Protein AF-A0AAD8E875-F1 (afdb_monomer_lite)

pLDDT: mean 78.79, std 12.29, range [42.59, 93.25]

Foldseek 3Di:
DDDDDAFPDKWFKFKWAEFWDFDPLPPPLVVLDDPVVVVVVVVVLVVLLVVLLVVQVVPVVPPDDDQRPDSVSSSVQLVCLLVVHDRPDDDDDPVSNVSVVVSNVVSVVVVVVSVVSSVCCVVGGDTDDGDQDLVVVVVVLAAEEDEPVVVPPPLFPCPSVPPGHYDYDPDPLVQLCCRQPVSRHMYIDIQVVSVVSCVVVVNPDCSNRTDTHPDTGDIDRHD

Secondary structure (DSSP, 8-state):
-------SEEEEEEEEEPPPPBPPTTS-GGGSS-HHHHHHHHHHHHHHHHHHHHHHHHHHTSSS--TT-SHHHHHHHHHHHHTTPPPSS---SHHHHHHHHHHHHHHHHHHHHHHHHHHHHHHSPPBPPP--SHHHHHHTTPEEEE-HHHHHS--S-TTTTTTSPEEE-SSHHHHHHIIIII-SEEEEEETHHHHHHHHHTT-S-HHHH-EEEEEEEEEEEE-

Sequence (223 aa):
MIDLSYPICLDSMKFLVPCPKPLSKTHNVLTLFSLSTWISMGIVFTIVSFLFWILSIYTSRGNYFTGFNLLAQSFSAAWAVLLGISVPQMPLSIGTRSLFIIYVWYCFAISTVFQAYFTTYLVEPGYEARLESIDDVMRAGLKFGSYELIESDGVVDLKDLRNFDRFLCNDIYECVLSVIFKRNMFSILLSYFPSYLARRAGISDLKTAVCLLEQSMVTVLIG

Organism: Diploptera punctata (NCBI:txid6984)

Radius of gyration: 30.9 Å; chains: 1; bounding box: 59×34×99 Å

Structure (mmCIF, N/CA/C/O backbone):
data_AF-A0AAD8E875-F1
#
_entry.id   AF-A0AAD8E875-F1
#
loop_
_atom_site.group_PDB
_atom_site.id
_atom_site.type_symbol
_atom_site.label_atom_id
_atom_site.label_alt_id
_atom_site.label_comp_id
_atom_site.label_asym_id
_atom_site.label_entity_id
_atom_site.label_seq_id
_atom_site.pdbx_PDB_ins_code
_atom_site.Cartn_x
_atom_site.Cartn_y
_atom_site.Cartn_z
_atom_site.occupancy
_atom_site.B_iso_or_equiv
_atom_site.auth_seq_id
_atom_site.auth_comp_id
_atom_site.auth_asym_id
_atom_site.auth_atom_id
_atom_site.pdbx_PDB_model_num
ATOM 1 N N . MET A 1 1 ? 22.014 8.233 -49.485 1.00 42.59 1 MET A N 1
ATOM 2 C CA . MET A 1 1 ? 20.712 8.760 -49.035 1.00 42.59 1 MET A CA 1
ATOM 3 C C . MET A 1 1 ? 19.856 7.531 -48.790 1.00 42.59 1 MET A C 1
ATOM 5 O O . MET A 1 1 ? 19.780 6.707 -49.690 1.00 42.59 1 MET A O 1
ATOM 9 N N . ILE A 1 2 ? 19.424 7.302 -47.551 1.00 70.31 2 ILE A N 1
ATOM 10 C CA . ILE A 1 2 ? 18.663 6.104 -47.178 1.00 70.31 2 ILE A CA 1
ATOM 11 C C . ILE A 1 2 ? 17.192 6.505 -47.287 1.00 70.31 2 ILE A C 1
ATOM 13 O O . ILE A 1 2 ? 16.751 7.346 -46.508 1.00 70.31 2 ILE A O 1
ATOM 17 N N . ASP A 1 3 ? 16.473 5.970 -48.273 1.00 65.31 3 ASP A N 1
ATOM 18 C CA . ASP A 1 3 ? 15.032 6.198 -48.400 1.00 65.31 3 ASP A CA 1
ATOM 19 C C . ASP A 1 3 ? 14.299 5.266 -47.432 1.00 65.31 3 ASP A C 1
ATOM 21 O O . ASP A 1 3 ? 14.354 4.040 -47.554 1.00 65.31 3 ASP A O 1
ATOM 25 N N . LEU A 1 4 ? 13.653 5.858 -46.428 1.00 70.25 4 LEU A N 1
ATOM 26 C CA . LEU A 1 4 ? 12.858 5.128 -45.448 1.00 70.25 4 LEU A CA 1
ATOM 27 C C . LEU A 1 4 ? 11.498 4.773 -46.068 1.00 70.25 4 LEU A C 1
ATOM 29 O O . LEU A 1 4 ? 10.820 5.632 -46.632 1.00 70.25 4 LEU A O 1
ATOM 33 N N . SER A 1 5 ? 11.100 3.505 -45.962 1.00 79.81 5 SER A N 1
ATOM 34 C CA . SER A 1 5 ? 9.767 3.051 -46.380 1.00 79.81 5 SER A CA 1
ATOM 35 C C . SER A 1 5 ? 8.677 3.566 -45.427 1.00 79.81 5 SER A C 1
ATOM 37 O O . SER A 1 5 ? 8.964 4.203 -44.412 1.00 79.81 5 SER A O 1
ATOM 39 N N . TYR A 1 6 ? 7.405 3.299 -45.745 1.00 78.69 6 TYR A N 1
ATOM 40 C CA . TYR A 1 6 ? 6.304 3.603 -44.827 1.00 78.69 6 TYR A CA 1
ATOM 41 C C . TYR A 1 6 ? 6.504 2.853 -43.494 1.00 78.69 6 TYR A C 1
ATOM 43 O O . TYR A 1 6 ? 6.889 1.683 -43.511 1.00 78.69 6 TYR A O 1
ATOM 51 N N . PRO A 1 7 ? 6.257 3.500 -42.342 1.00 76.12 7 PRO A N 1
ATOM 52 C CA . PRO A 1 7 ? 6.457 2.873 -41.042 1.00 76.12 7 PRO A CA 1
ATOM 53 C C . PRO A 1 7 ? 5.499 1.695 -40.873 1.00 76.12 7 PRO A C 1
ATOM 55 O O . PRO A 1 7 ? 4.286 1.844 -41.034 1.00 76.12 7 PRO A O 1
ATOM 58 N N . ILE A 1 8 ? 6.044 0.530 -40.531 1.00 76.69 8 ILE A N 1
ATOM 59 C CA . ILE A 1 8 ? 5.259 -0.691 -40.311 1.00 76.69 8 ILE A CA 1
ATOM 60 C C . ILE A 1 8 ? 4.686 -0.686 -38.890 1.00 76.69 8 ILE A C 1
ATOM 62 O O . ILE A 1 8 ? 3.545 -1.096 -38.676 1.00 76.69 8 ILE A O 1
ATOM 66 N N . CYS A 1 9 ? 5.457 -0.172 -37.927 1.00 77.62 9 CYS A N 1
ATOM 67 C CA . CYS A 1 9 ? 5.063 -0.084 -36.526 1.00 77.62 9 CYS A CA 1
ATOM 68 C C . CYS A 1 9 ? 5.380 1.302 -35.954 1.00 77.62 9 CYS A C 1
ATOM 70 O O . CYS A 1 9 ? 6.490 1.819 -36.092 1.00 77.62 9 CYS A O 1
ATOM 72 N N . LEU A 1 10 ? 4.398 1.877 -35.262 1.00 80.44 10 LEU A N 1
ATOM 73 C CA . LEU A 1 10 ? 4.558 3.067 -34.432 1.00 80.44 10 LEU A CA 1
ATOM 74 C C . LEU A 1 10 ? 4.735 2.613 -32.986 1.00 80.44 10 LEU A C 1
ATOM 76 O O . LEU A 1 10 ? 3.841 1.968 -32.436 1.00 80.44 10 LEU A O 1
ATOM 80 N N . ASP A 1 11 ? 5.861 2.955 -32.369 1.00 82.69 11 ASP A N 1
ATOM 81 C CA . ASP A 1 11 ? 6.058 2.742 -30.938 1.00 82.69 11 ASP A CA 1
ATOM 82 C C . ASP A 1 11 ? 6.653 3.989 -30.279 1.00 82.69 11 ASP A C 1
ATOM 84 O O . ASP A 1 11 ? 7.095 4.927 -30.935 1.00 82.69 11 ASP A O 1
ATOM 88 N N . SER A 1 12 ? 6.630 4.031 -28.956 1.00 83.00 12 SER A N 1
ATOM 89 C CA . SER A 1 12 ? 7.171 5.119 -28.155 1.00 83.00 12 SER A CA 1
ATOM 90 C C . SER A 1 12 ? 8.164 4.585 -27.135 1.00 83.00 12 SER A C 1
ATOM 92 O O . SER A 1 12 ? 7.990 3.498 -26.578 1.00 83.00 12 SER A O 1
ATOM 94 N N . MET A 1 13 ? 9.206 5.369 -26.876 1.00 83.19 13 MET A N 1
ATOM 95 C CA . MET A 1 13 ? 10.093 5.131 -25.748 1.00 83.19 13 MET A CA 1
ATOM 96 C C . MET A 1 13 ? 9.408 5.590 -24.464 1.00 83.19 13 MET A C 1
ATOM 98 O O . MET A 1 13 ? 9.010 6.754 -24.332 1.00 83.19 13 MET A O 1
ATOM 102 N N . LYS A 1 14 ? 9.285 4.664 -23.516 1.00 88.00 14 LYS A N 1
ATOM 103 C CA . LYS A 1 14 ? 8.690 4.890 -22.200 1.00 88.00 14 LYS A CA 1
ATOM 104 C C . LYS A 1 14 ? 9.643 4.430 -21.108 1.00 88.00 14 LYS A C 1
ATOM 106 O O . LYS A 1 14 ? 10.476 3.546 -21.313 1.00 88.00 14 LYS A O 1
ATOM 111 N N . PHE A 1 15 ? 9.497 5.021 -19.931 1.00 88.31 15 PHE A N 1
ATOM 112 C CA . PHE A 1 15 ? 10.206 4.560 -18.747 1.00 88.31 15 PHE A CA 1
ATOM 113 C C . PHE A 1 15 ? 9.554 3.290 -18.216 1.00 88.31 15 PHE A C 1
ATOM 115 O O . PHE A 1 15 ? 8.384 3.294 -17.836 1.00 88.31 15 PHE A O 1
ATOM 122 N N . LEU A 1 16 ? 10.328 2.213 -18.179 1.00 91.19 16 LEU A N 1
ATOM 123 C CA . LEU A 1 16 ? 10.000 0.984 -17.482 1.00 91.19 16 LEU A CA 1
ATOM 124 C C . LEU A 1 16 ? 10.402 1.129 -16.017 1.00 91.19 16 LEU A C 1
ATOM 126 O O . LEU A 1 16 ? 11.583 1.293 -15.701 1.00 91.19 16 LEU A O 1
ATOM 130 N N . VAL A 1 17 ? 9.414 1.024 -15.135 1.00 92.81 17 VAL A N 1
ATOM 131 C CA . VAL A 1 17 ? 9.586 1.091 -13.684 1.00 92.81 17 VAL A CA 1
ATOM 132 C C . VAL A 1 17 ? 9.131 -0.216 -13.031 1.00 92.81 17 VAL A C 1
ATOM 134 O O . VAL A 1 17 ? 8.294 -0.936 -13.587 1.00 92.81 17 VAL A O 1
ATOM 137 N N . PRO A 1 18 ? 9.650 -0.549 -11.839 1.00 91.62 18 PRO A N 1
ATOM 138 C CA . PRO A 1 18 ? 9.153 -1.685 -11.076 1.00 91.62 18 PRO A CA 1
ATOM 139 C C . PRO A 1 18 ? 7.656 -1.541 -10.771 1.00 91.62 18 PRO A C 1
ATOM 141 O O . PRO A 1 18 ? 7.217 -0.508 -10.266 1.00 91.62 18 PRO A O 1
ATOM 144 N N . CYS A 1 19 ? 6.867 -2.589 -11.021 1.00 89.88 19 CYS A N 1
ATOM 145 C CA . CYS A 1 19 ? 5.452 -2.587 -10.645 1.00 89.88 19 CYS A CA 1
ATOM 146 C C . CYS A 1 19 ? 5.265 -2.567 -9.118 1.00 89.88 19 CYS A C 1
ATOM 148 O O . CYS A 1 19 ? 6.078 -3.176 -8.408 1.00 89.88 19 CYS A O 1
ATOM 150 N N . PRO A 1 20 ? 4.210 -1.909 -8.598 1.00 85.56 20 PRO A N 1
ATOM 151 C CA . PRO A 1 20 ? 3.929 -1.863 -7.165 1.00 85.56 20 PRO A CA 1
ATOM 152 C C . PRO A 1 20 ? 3.639 -3.270 -6.637 1.00 85.56 20 PRO A C 1
ATOM 154 O O . PRO A 1 20 ? 2.872 -4.024 -7.239 1.00 85.56 20 PRO A O 1
ATOM 157 N N . LYS A 1 21 ? 4.263 -3.645 -5.515 1.00 81.62 21 LYS A N 1
ATOM 158 C CA . LYS A 1 21 ? 3.974 -4.929 -4.865 1.00 81.62 21 LYS A CA 1
ATOM 159 C C . LYS A 1 21 ? 2.772 -4.796 -3.934 1.00 81.62 21 LYS A C 1
ATOM 161 O O . LYS A 1 21 ? 2.543 -3.713 -3.394 1.00 81.62 21 LYS A O 1
ATOM 166 N N . PRO A 1 22 ? 2.027 -5.890 -3.705 1.00 72.75 22 PRO A N 1
ATOM 167 C CA . PRO A 1 22 ? 1.103 -5.929 -2.586 1.00 72.75 22 PRO A CA 1
ATOM 168 C C . PRO A 1 22 ? 1.908 -5.726 -1.299 1.00 72.75 22 PRO A C 1
ATOM 170 O O . PRO A 1 22 ? 2.941 -6.378 -1.100 1.00 72.75 22 PRO A O 1
ATOM 173 N N . LEU A 1 23 ? 1.450 -4.820 -0.437 1.00 72.12 23 LEU A N 1
ATOM 174 C CA . LEU A 1 23 ? 2.021 -4.642 0.893 1.00 72.12 23 LEU A CA 1
ATOM 175 C C . LEU A 1 23 ? 1.986 -5.993 1.612 1.00 72.12 23 LEU A C 1
ATOM 177 O O . LEU A 1 23 ? 1.036 -6.771 1.463 1.00 72.12 23 LEU A O 1
ATOM 181 N N . SER A 1 24 ? 3.050 -6.309 2.354 1.00 64.25 24 SER A N 1
ATOM 182 C CA . SER A 1 24 ? 3.142 -7.597 3.037 1.00 64.25 24 SER A CA 1
ATOM 183 C C . SER A 1 24 ? 1.911 -7.796 3.926 1.00 64.25 24 SER A C 1
ATOM 185 O O . SER A 1 24 ? 1.539 -6.919 4.703 1.00 64.25 24 SER A O 1
ATOM 187 N N . LYS A 1 25 ? 1.277 -8.972 3.814 1.00 61.38 25 LYS A N 1
ATOM 188 C CA . LYS A 1 25 ? 0.021 -9.341 4.503 1.00 61.38 25 LYS A CA 1
ATOM 189 C C . LYS A 1 25 ? 0.111 -9.309 6.040 1.00 61.38 25 LYS A C 1
ATOM 191 O O . LYS A 1 25 ? -0.870 -9.572 6.725 1.00 61.38 25 LYS A O 1
ATOM 196 N N . THR A 1 26 ? 1.299 -9.036 6.573 1.00 57.31 26 THR A N 1
ATOM 197 C CA . THR A 1 26 ? 1.652 -8.987 7.992 1.00 57.31 26 THR A CA 1
ATOM 198 C C . THR A 1 26 ? 2.033 -7.580 8.448 1.00 57.31 26 THR A C 1
ATOM 200 O O . THR A 1 26 ? 2.690 -7.437 9.479 1.00 57.31 26 THR A O 1
ATOM 203 N N . HIS A 1 27 ? 1.666 -6.525 7.713 1.00 57.03 27 HIS A N 1
ATOM 204 C CA . HIS A 1 27 ? 1.641 -5.201 8.327 1.00 57.03 27 HIS A CA 1
ATOM 205 C C . HIS A 1 27 ? 0.644 -5.251 9.491 1.00 57.03 27 HIS A C 1
ATOM 207 O O . HIS A 1 27 ? -0.498 -5.671 9.321 1.00 57.03 27 HIS A O 1
ATOM 213 N N . ASN A 1 28 ? 1.142 -4.942 10.693 1.00 64.31 28 ASN A N 1
ATOM 214 C CA . ASN A 1 28 ? 0.453 -5.085 11.974 1.00 64.31 28 ASN A CA 1
ATOM 215 C C . ASN A 1 28 ? -1.049 -4.791 11.870 1.00 64.31 28 ASN A C 1
ATOM 217 O O . ASN A 1 28 ? -1.436 -3.741 11.383 1.00 64.31 28 ASN A O 1
ATOM 221 N N . VAL A 1 29 ? -1.902 -5.645 12.436 1.00 68.25 29 VAL A N 1
ATOM 222 C CA . VAL A 1 29 ? -3.362 -5.413 12.540 1.00 68.25 29 VAL A CA 1
ATOM 223 C C . VAL A 1 29 ? -3.687 -4.018 13.113 1.00 68.25 29 VAL A C 1
ATOM 225 O O . VAL A 1 29 ? -4.703 -3.412 12.784 1.00 68.25 29 VAL A O 1
ATOM 228 N N . LEU A 1 30 ? -2.773 -3.462 13.913 1.00 66.75 30 LEU A N 1
ATOM 229 C CA . LEU A 1 30 ? -2.831 -2.108 14.463 1.00 66.75 30 LEU A CA 1
ATOM 230 C C . LEU A 1 30 ? -2.744 -0.980 13.416 1.00 66.75 30 LEU A C 1
ATOM 232 O O . LEU A 1 30 ? -3.202 0.119 13.705 1.00 66.75 30 LEU A O 1
ATOM 236 N N . THR A 1 31 ? -2.205 -1.224 12.217 1.00 70.50 31 THR A N 1
ATOM 237 C CA . THR A 1 31 ? -2.146 -0.241 11.119 1.00 70.50 31 THR A CA 1
ATOM 238 C C . THR A 1 31 ? -3.407 -0.212 10.262 1.00 70.50 31 THR A C 1
ATOM 240 O O . THR A 1 31 ? -3.528 0.665 9.413 1.00 70.50 31 THR A O 1
ATOM 243 N N . LEU A 1 32 ? -4.353 -1.139 10.469 1.00 74.50 32 LEU A N 1
ATOM 244 C CA . LEU A 1 32 ? -5.649 -1.116 9.772 1.00 74.50 32 LEU A CA 1
ATOM 245 C C . LEU A 1 32 ? -6.479 0.109 10.157 1.00 74.50 32 LEU A C 1
ATOM 247 O O . LEU A 1 32 ? -7.262 0.617 9.359 1.00 74.50 32 LEU A O 1
ATOM 251 N N . PHE A 1 33 ? -6.291 0.586 11.383 1.00 78.06 33 PHE A N 1
ATOM 252 C CA . PHE A 1 33 ? -6.951 1.766 11.903 1.00 78.06 33 PHE A CA 1
ATOM 253 C C . PHE A 1 33 ? -5.943 2.883 12.141 1.00 78.06 33 PHE A C 1
ATOM 255 O O . PHE A 1 33 ? -4.825 2.659 12.606 1.00 78.06 33 PHE A O 1
ATOM 262 N N . SER A 1 34 ? -6.364 4.112 11.848 1.00 82.12 34 SER A N 1
ATOM 263 C CA . SER A 1 34 ? -5.580 5.304 12.155 1.00 82.12 34 SER A CA 1
ATOM 264 C C . SER A 1 34 ? -5.362 5.423 13.667 1.00 82.12 34 SER A C 1
ATOM 266 O O . SER A 1 34 ? -6.204 5.022 14.479 1.00 82.12 34 SER A O 1
ATOM 268 N N . LEU A 1 35 ? -4.251 6.036 14.072 1.00 85.56 35 LEU A N 1
ATOM 269 C CA . LEU A 1 35 ? -3.968 6.313 15.482 1.00 85.56 35 LEU A CA 1
ATOM 270 C C . LEU A 1 35 ? -5.119 7.091 16.149 1.00 85.56 35 LEU A C 1
ATOM 272 O O . LEU A 1 35 ? -5.473 6.824 17.295 1.00 85.56 35 LEU A O 1
ATOM 276 N N . SER A 1 36 ? -5.760 7.995 15.402 1.00 86.06 36 SER A N 1
ATOM 277 C CA . SER A 1 36 ? -6.924 8.756 15.872 1.00 86.06 36 SER A CA 1
ATOM 278 C C . SER A 1 36 ? -8.102 7.848 16.257 1.00 86.06 36 SER A C 1
ATOM 280 O O . SER A 1 36 ? -8.694 8.022 17.323 1.00 86.06 36 SER A O 1
ATOM 282 N N . THR A 1 37 ? -8.403 6.827 15.447 1.00 88.06 37 THR A N 1
ATOM 283 C CA . THR A 1 37 ? -9.492 5.881 15.732 1.00 88.06 37 THR A CA 1
ATOM 284 C C . THR A 1 37 ? -9.199 5.019 16.959 1.00 88.06 37 THR A C 1
ATOM 286 O O . THR A 1 37 ? -10.084 4.858 17.799 1.00 88.06 37 THR A O 1
ATOM 289 N N . TRP A 1 38 ? -7.956 4.563 17.143 1.00 89.06 38 TRP A N 1
ATOM 290 C CA . TRP A 1 38 ? -7.550 3.836 18.352 1.00 89.06 38 TRP A CA 1
ATOM 291 C C . TRP A 1 38 ? -7.730 4.668 19.622 1.00 89.06 38 TRP A C 1
ATOM 293 O O . TRP A 1 38 ? -8.308 4.193 20.600 1.00 89.06 38 TRP A O 1
ATOM 303 N N . ILE A 1 39 ? -7.294 5.931 19.587 1.00 91.00 39 ILE A N 1
ATOM 304 C CA . ILE A 1 39 ? -7.465 6.860 20.708 1.00 91.00 39 ILE A CA 1
ATOM 305 C C . ILE A 1 39 ? -8.955 7.066 20.998 1.00 91.00 39 ILE A C 1
ATOM 307 O O . ILE A 1 39 ? -9.366 6.994 22.154 1.00 91.00 39 ILE A O 1
ATOM 311 N N . SER A 1 40 ? -9.782 7.254 19.964 1.00 91.06 40 SER A N 1
ATOM 312 C CA . SER A 1 40 ? -11.227 7.436 20.139 1.00 91.06 40 SER A CA 1
ATOM 313 C C . SER A 1 40 ? -11.900 6.225 20.800 1.00 91.06 40 SER A C 1
ATOM 315 O O . SER A 1 40 ? -12.680 6.401 21.735 1.00 91.06 40 SER A O 1
ATOM 317 N N . MET A 1 41 ? -11.543 4.997 20.400 1.00 89.94 41 MET A N 1
ATOM 318 C CA . MET A 1 41 ? -12.054 3.772 21.028 1.00 89.94 41 MET A CA 1
ATOM 319 C C . MET A 1 41 ? -11.615 3.673 22.494 1.00 89.94 41 MET A C 1
ATOM 321 O O . MET A 1 41 ? -12.429 3.346 23.357 1.00 89.94 41 MET A O 1
ATOM 325 N N . GLY A 1 42 ? -10.358 4.016 22.797 1.00 91.12 42 GLY A N 1
ATOM 326 C CA . GLY A 1 42 ? -9.847 4.063 24.170 1.00 91.12 42 GLY A CA 1
ATOM 327 C C . GLY A 1 42 ? -10.580 5.084 25.049 1.00 91.12 42 GLY A C 1
ATOM 328 O O . GLY A 1 42 ? -10.908 4.800 26.204 1.00 91.12 42 GLY A O 1
ATOM 329 N N . ILE A 1 43 ? -10.915 6.254 24.499 1.00 92.31 43 ILE A N 1
ATOM 330 C CA . ILE A 1 43 ? -11.695 7.279 25.204 1.00 92.31 43 ILE A CA 1
ATOM 331 C C . ILE A 1 43 ? -13.111 6.769 25.498 1.00 92.31 43 ILE A C 1
ATOM 333 O O . ILE A 1 43 ? -13.562 6.842 26.638 1.00 92.31 43 ILE A O 1
ATOM 337 N N . VAL A 1 44 ? -13.805 6.188 24.514 1.00 92.12 44 VAL A N 1
ATOM 338 C CA . VAL A 1 44 ? -15.154 5.634 24.733 1.00 92.12 44 VAL A CA 1
ATOM 339 C C . VAL A 1 44 ? -15.123 4.522 25.785 1.00 92.12 44 VAL A C 1
ATOM 341 O O . VAL A 1 44 ? -15.956 4.504 26.690 1.00 92.12 44 VAL A O 1
ATOM 344 N N . PHE A 1 45 ? -14.127 3.635 25.724 1.00 90.44 45 PHE A N 1
ATOM 345 C CA . PHE A 1 45 ? -13.941 2.559 26.696 1.00 90.44 45 PHE A CA 1
ATOM 346 C C . PHE A 1 45 ? -13.758 3.075 28.133 1.00 90.44 45 PHE A C 1
ATOM 348 O O . PHE A 1 45 ? -14.387 2.563 29.065 1.00 90.44 45 PHE A O 1
ATOM 355 N N . THR A 1 46 ? -12.933 4.107 28.326 1.00 89.62 46 THR A N 1
ATOM 356 C CA . THR A 1 46 ? -12.699 4.695 29.656 1.00 89.62 46 THR A CA 1
ATOM 357 C C . THR A 1 46 ? -13.935 5.423 30.184 1.00 89.62 46 THR A C 1
ATOM 359 O O . THR A 1 46 ? -14.295 5.223 31.345 1.00 89.62 46 THR A O 1
ATOM 362 N N . ILE 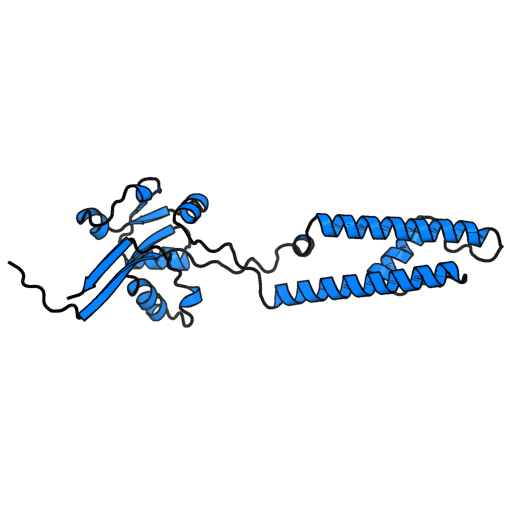A 1 47 ? -14.639 6.185 29.337 1.00 90.62 47 ILE A N 1
ATOM 363 C CA . ILE A 1 47 ? -15.895 6.861 29.701 1.00 90.62 47 ILE A CA 1
ATOM 364 C C . ILE A 1 47 ? -16.943 5.841 30.154 1.00 90.62 47 ILE A C 1
ATOM 366 O O . ILE A 1 47 ? -17.526 5.995 31.225 1.00 90.62 47 ILE A O 1
ATOM 370 N N . VAL A 1 48 ? -17.165 4.774 29.384 1.00 87.69 48 VAL A N 1
ATOM 371 C CA . VAL A 1 48 ? -18.170 3.753 29.716 1.00 87.69 48 VAL A CA 1
ATOM 372 C C . VAL A 1 48 ? -17.807 3.000 30.997 1.00 87.69 48 VAL A C 1
ATOM 374 O O . VAL A 1 48 ? -18.668 2.802 31.855 1.00 87.69 48 VAL A O 1
ATOM 377 N N . SER A 1 49 ? -16.535 2.638 31.176 1.00 86.69 49 SER A N 1
ATOM 378 C CA . SER A 1 49 ? -16.062 1.978 32.402 1.00 86.69 49 SER A CA 1
ATOM 379 C C . SER A 1 49 ? -16.281 2.855 33.640 1.00 86.69 49 SER A C 1
ATOM 381 O O . SER A 1 49 ? -16.703 2.365 34.690 1.00 86.69 49 SER A O 1
ATOM 383 N N . PHE A 1 50 ? -16.054 4.166 33.507 1.00 86.81 50 PHE A N 1
ATOM 384 C CA . PHE A 1 50 ? -16.287 5.136 34.574 1.00 86.81 50 PHE A CA 1
ATOM 385 C C . PHE A 1 50 ? -17.780 5.330 34.869 1.00 86.81 50 PHE A C 1
ATOM 387 O O . PHE A 1 50 ? -18.175 5.357 36.033 1.00 86.81 50 PHE A O 1
ATOM 394 N N . LEU A 1 51 ? -18.629 5.387 33.836 1.00 86.44 51 LEU A N 1
ATOM 395 C CA . LEU A 1 51 ? -20.085 5.444 33.995 1.00 86.44 51 LEU A CA 1
ATOM 396 C C . LEU A 1 51 ? -20.619 4.204 34.721 1.00 86.44 51 LEU A C 1
ATOM 398 O O . LEU A 1 51 ? -21.408 4.344 35.656 1.00 86.44 51 LEU A O 1
ATOM 402 N N . PHE A 1 52 ? -20.157 3.003 34.358 1.00 82.50 52 PHE A N 1
ATOM 403 C CA . PHE A 1 52 ? -20.534 1.778 35.067 1.00 82.50 52 PHE A CA 1
ATOM 404 C C . PHE A 1 52 ? -20.089 1.786 36.529 1.00 82.50 52 PHE A C 1
ATOM 406 O O . PHE A 1 52 ? -20.851 1.356 37.392 1.00 82.50 52 PHE A O 1
ATOM 413 N N . TRP A 1 53 ? -18.901 2.315 36.825 1.00 82.00 53 TRP A N 1
ATOM 414 C CA . TRP A 1 53 ? -18.419 2.457 38.198 1.00 82.00 53 TRP A CA 1
ATOM 415 C C . TRP A 1 53 ? -19.222 3.479 39.021 1.00 82.00 53 TRP A C 1
ATOM 417 O O . TRP A 1 53 ? -19.603 3.195 40.154 1.00 82.00 53 TRP A O 1
ATOM 427 N N . ILE A 1 54 ? -19.566 4.644 38.463 1.00 80.69 54 ILE A N 1
ATOM 428 C CA . ILE A 1 54 ? -20.431 5.615 39.160 1.00 80.69 54 ILE A CA 1
ATOM 429 C C . ILE A 1 54 ? -21.800 4.996 39.461 1.00 80.69 54 ILE A C 1
ATOM 431 O O . ILE A 1 54 ? -22.329 5.128 40.568 1.00 80.69 54 ILE A O 1
ATOM 435 N N . LEU A 1 55 ? -22.381 4.309 38.478 1.00 77.56 55 LEU A N 1
ATOM 436 C CA . LEU A 1 55 ? -23.692 3.685 38.623 1.00 77.56 55 LEU A CA 1
ATOM 437 C C . LEU A 1 55 ? -23.678 2.524 39.617 1.00 77.56 55 LEU A C 1
ATOM 439 O O . LEU A 1 55 ? -24.680 2.319 40.309 1.00 77.56 55 LEU A O 1
ATOM 443 N N . SER A 1 56 ? -22.567 1.787 39.722 1.00 72.25 56 SER A N 1
ATOM 444 C CA . SER A 1 56 ? -22.420 0.736 40.728 1.00 72.25 56 SER A CA 1
ATOM 445 C C . SER A 1 56 ? -22.355 1.315 42.138 1.00 72.25 56 SER A C 1
ATOM 447 O O . SER A 1 56 ? -23.069 0.826 43.010 1.00 72.25 56 SER A O 1
ATOM 449 N N . ILE A 1 57 ? -21.616 2.411 42.348 1.00 73.50 57 ILE A N 1
ATOM 450 C CA . ILE A 1 57 ? -21.570 3.125 43.635 1.00 73.50 57 ILE A CA 1
ATOM 451 C C . ILE A 1 57 ? -22.959 3.638 44.023 1.00 73.50 57 ILE A C 1
ATOM 453 O O . ILE A 1 57 ? -23.403 3.447 45.157 1.00 73.50 57 ILE A O 1
ATOM 457 N N . TYR A 1 58 ? -23.669 4.269 43.084 1.00 70.31 58 TYR A N 1
ATOM 458 C CA . TYR A 1 58 ? -24.998 4.819 43.351 1.00 70.31 58 TYR A CA 1
ATOM 459 C C . TYR A 1 58 ? -26.016 3.718 43.685 1.00 70.31 58 TYR A C 1
ATOM 461 O O . TYR A 1 58 ? -26.826 3.872 44.598 1.00 70.31 58 TYR A O 1
ATOM 469 N N . THR A 1 59 ? -25.934 2.577 42.994 1.00 65.12 59 THR A N 1
ATOM 470 C CA . THR A 1 59 ? -26.810 1.416 43.222 1.00 65.12 59 THR A CA 1
ATOM 471 C C . THR A 1 59 ? -26.452 0.671 44.517 1.00 65.12 59 THR A C 1
ATOM 473 O O . THR A 1 59 ? -27.348 0.223 45.230 1.00 65.12 59 THR A O 1
ATOM 476 N N . SER A 1 60 ? -25.167 0.592 44.889 1.00 58.97 60 SER A N 1
ATOM 477 C CA . SER A 1 60 ? -24.701 -0.074 46.118 1.00 58.97 60 SER A CA 1
ATOM 478 C C . SER A 1 60 ? -25.168 0.618 47.404 1.00 58.97 60 SER A C 1
ATOM 480 O O . SER A 1 60 ? -25.155 -0.008 48.463 1.00 58.97 60 SER A O 1
ATOM 482 N N . ARG A 1 61 ? -25.619 1.880 47.343 1.00 54.88 61 ARG A N 1
ATOM 483 C CA . ARG A 1 61 ? -26.216 2.583 48.493 1.00 54.88 61 ARG A CA 1
ATOM 484 C C . ARG A 1 61 ? -27.537 1.953 48.963 1.00 54.88 61 ARG A C 1
ATOM 486 O O . ARG A 1 61 ? -27.947 2.190 50.093 1.00 54.88 61 ARG A O 1
ATOM 493 N N . GLY A 1 62 ? -28.172 1.128 48.125 1.00 51.28 62 GLY A N 1
ATOM 494 C CA . GLY A 1 62 ? -29.293 0.264 48.485 1.00 51.28 62 GLY A CA 1
ATOM 495 C C . GLY A 1 62 ? -28.901 -1.211 48.394 1.00 51.28 62 GLY A C 1
ATOM 496 O O . GLY A 1 62 ? -29.234 -1.846 47.408 1.00 51.28 62 GLY A O 1
ATOM 497 N N . ASN A 1 63 ? -28.164 -1.726 49.385 1.00 45.78 63 ASN A N 1
ATOM 498 C CA . ASN A 1 63 ? -27.993 -3.129 49.831 1.00 45.78 63 ASN A CA 1
ATOM 499 C C . ASN A 1 63 ? -27.983 -4.340 48.855 1.00 45.78 63 ASN A C 1
ATOM 501 O O . ASN A 1 63 ? -27.972 -5.469 49.337 1.00 45.78 63 ASN A O 1
ATOM 505 N N . TYR A 1 64 ? -27.931 -4.185 47.530 1.00 51.28 64 TYR A N 1
ATOM 506 C CA . TYR A 1 64 ? -28.154 -5.307 46.601 1.00 51.28 64 TYR A CA 1
ATOM 507 C C . TYR A 1 64 ? -27.009 -5.609 45.624 1.00 51.28 64 TYR A C 1
ATOM 509 O O . TYR A 1 64 ? -27.160 -6.517 44.812 1.00 51.28 64 TYR A O 1
ATOM 517 N N . PHE A 1 65 ? -25.863 -4.913 45.663 1.00 49.47 65 PHE A N 1
ATOM 518 C CA . PHE A 1 65 ? -24.830 -5.120 44.635 1.00 49.47 65 PHE A CA 1
ATOM 519 C C . PHE A 1 65 ? -23.395 -4.908 45.140 1.00 49.47 65 PHE A C 1
ATOM 521 O O . PHE A 1 65 ? -22.945 -3.780 45.302 1.00 49.47 65 PHE A O 1
ATOM 528 N N . THR A 1 66 ? -22.657 -5.999 45.362 1.00 51.22 66 THR A N 1
ATOM 529 C CA . THR A 1 66 ? -21.249 -5.988 45.817 1.00 51.22 66 THR A CA 1
ATOM 530 C C . THR A 1 66 ? -20.241 -6.393 44.732 1.00 51.22 66 THR A C 1
ATOM 532 O O . THR A 1 66 ? -19.037 -6.291 44.954 1.00 51.22 66 THR A O 1
ATOM 535 N N . GLY A 1 67 ? -20.701 -6.806 43.542 1.00 49.53 67 GLY A N 1
ATOM 536 C CA . GLY A 1 67 ? -19.849 -7.312 42.450 1.00 49.53 67 GLY A CA 1
ATOM 537 C C . GLY A 1 67 ? -19.119 -6.255 41.607 1.00 49.53 67 GLY A C 1
ATOM 538 O O . GLY A 1 67 ? -18.334 -6.623 40.742 1.00 49.53 67 GLY A O 1
ATOM 539 N N . PHE A 1 68 ? -19.377 -4.962 41.841 1.00 52.41 68 PHE A N 1
ATOM 540 C CA . PHE A 1 68 ? -18.812 -3.824 41.090 1.00 52.41 68 PHE A CA 1
ATOM 541 C C . PHE A 1 68 ? -18.224 -2.734 42.012 1.00 52.41 68 PHE A C 1
ATOM 543 O O . PHE A 1 68 ? -18.173 -1.556 41.650 1.00 52.41 68 PHE A O 1
ATOM 550 N N . ASN A 1 69 ? -17.809 -3.095 43.229 1.00 54.22 69 ASN A N 1
ATOM 551 C CA . ASN A 1 69 ? -17.210 -2.129 44.160 1.00 54.22 69 ASN A CA 1
ATOM 552 C C . ASN A 1 69 ? -15.761 -1.779 43.793 1.00 54.22 69 ASN A C 1
ATOM 554 O O . ASN A 1 69 ? -15.282 -0.698 44.137 1.00 54.22 69 ASN A O 1
ATOM 558 N N . LEU A 1 70 ? -15.068 -2.654 43.056 1.00 62.41 70 LEU A N 1
ATOM 559 C CA . LEU A 1 70 ? -13.733 -2.377 42.539 1.00 62.41 70 LEU A CA 1
ATOM 560 C C . LEU A 1 70 ? -13.809 -1.818 41.117 1.00 62.41 70 LEU A C 1
ATOM 562 O O . LEU A 1 70 ? -14.344 -2.464 40.219 1.00 62.41 70 LEU A O 1
ATOM 566 N N . LEU A 1 71 ? -13.164 -0.671 40.892 1.00 68.75 71 LEU A N 1
ATOM 567 C CA . LEU A 1 71 ? -12.935 -0.071 39.569 1.00 68.75 71 LEU A CA 1
ATOM 568 C C . LEU A 1 71 ? -12.455 -1.115 38.541 1.00 68.75 71 LEU A C 1
ATOM 570 O O . LEU A 1 71 ? -12.951 -1.167 37.420 1.00 68.75 71 LEU A O 1
ATOM 574 N N . ALA A 1 72 ? -11.563 -2.017 38.957 1.00 73.44 72 ALA A N 1
ATOM 575 C CA . ALA A 1 72 ? -11.039 -3.096 38.121 1.00 73.44 72 ALA A CA 1
ATOM 57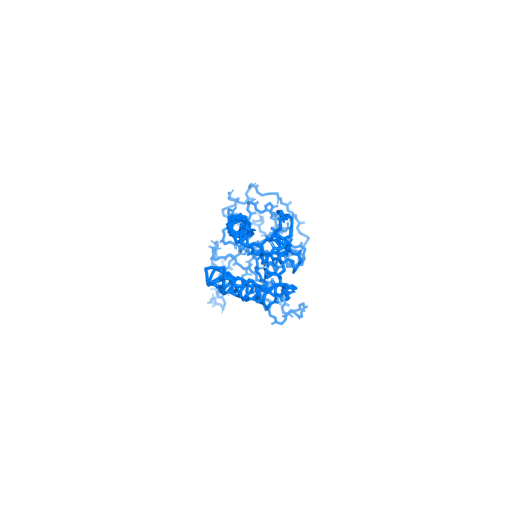6 C C . ALA A 1 72 ? -12.116 -4.066 37.590 1.00 73.44 72 ALA A C 1
ATOM 578 O O . ALA A 1 72 ? -11.978 -4.572 36.479 1.00 73.44 72 ALA A O 1
ATOM 579 N N . GLN A 1 73 ? -13.193 -4.309 38.346 1.00 74.62 73 GLN A N 1
ATOM 580 C CA . GLN A 1 73 ? -14.296 -5.186 37.930 1.00 74.62 73 GLN A CA 1
ATOM 581 C C . GLN A 1 73 ? -15.185 -4.511 36.878 1.00 74.62 73 GLN A C 1
ATOM 583 O O . GLN A 1 73 ? -15.618 -5.159 35.928 1.00 74.62 73 GLN A O 1
ATOM 588 N N . SER A 1 74 ? -15.399 -3.196 36.988 1.00 77.19 74 SER A N 1
ATOM 589 C CA . SER A 1 74 ? -16.108 -2.419 35.961 1.00 77.19 74 SER A CA 1
ATOM 590 C C . SER A 1 74 ? -15.338 -2.398 34.641 1.00 77.19 74 SER A C 1
ATOM 592 O O . SER A 1 74 ? -15.923 -2.589 33.575 1.00 77.19 74 SER A O 1
ATOM 594 N N . PHE A 1 75 ? -14.017 -2.216 34.718 1.00 82.75 75 PHE A N 1
ATOM 595 C CA . PHE A 1 75 ? -13.128 -2.244 33.557 1.00 82.75 75 PHE A CA 1
ATOM 596 C C . PHE A 1 75 ? -13.073 -3.629 32.902 1.00 82.75 75 PHE A C 1
ATOM 598 O O . PHE A 1 75 ? -13.142 -3.722 31.678 1.00 82.75 75 PHE A O 1
ATOM 605 N N . SER A 1 76 ? -12.990 -4.711 33.684 1.00 81.69 76 SER A N 1
ATOM 606 C CA . SER A 1 76 ? -12.979 -6.069 33.130 1.00 81.69 76 SER A CA 1
ATOM 607 C C . SER A 1 76 ? -14.320 -6.455 32.502 1.00 81.69 76 SER A C 1
ATOM 609 O O . SER A 1 76 ? -14.332 -7.102 31.456 1.00 81.69 76 SER A O 1
ATOM 611 N N . ALA A 1 77 ? -15.443 -6.011 33.074 1.00 79.88 77 ALA A N 1
ATOM 612 C CA . ALA A 1 77 ? -16.767 -6.203 32.489 1.00 79.88 77 ALA A CA 1
ATOM 613 C C . ALA A 1 77 ? -16.918 -5.452 31.156 1.00 79.88 77 ALA A C 1
ATOM 615 O O . ALA A 1 77 ? -17.366 -6.041 30.174 1.00 79.88 77 ALA A O 1
ATOM 616 N N . ALA A 1 78 ? -16.499 -4.182 31.089 1.00 84.06 78 ALA A N 1
ATOM 617 C CA . ALA A 1 78 ? -16.505 -3.420 29.840 1.00 84.06 78 ALA A CA 1
ATOM 618 C C . ALA A 1 78 ? -15.586 -4.061 28.784 1.00 84.06 78 ALA A C 1
ATOM 620 O O . ALA A 1 78 ? -15.957 -4.178 27.617 1.00 84.06 78 ALA A O 1
ATOM 621 N N . TRP A 1 79 ? -14.415 -4.546 29.206 1.00 87.50 79 TRP A N 1
ATOM 622 C CA . TRP A 1 79 ? -13.463 -5.224 28.328 1.00 87.50 79 TRP A CA 1
ATOM 623 C C . TRP A 1 79 ? -14.021 -6.537 27.774 1.00 87.50 79 TRP A C 1
ATOM 625 O O . TRP A 1 79 ? -13.869 -6.820 26.588 1.00 87.50 79 TRP A O 1
ATOM 635 N N . ALA A 1 80 ? -14.727 -7.312 28.601 1.00 86.75 80 ALA A N 1
ATOM 636 C CA . ALA A 1 80 ? -15.401 -8.528 28.164 1.00 86.75 80 ALA A CA 1
ATOM 637 C C . ALA A 1 80 ? -16.430 -8.234 27.063 1.00 86.75 80 ALA A C 1
ATOM 639 O O . ALA A 1 80 ? -16.392 -8.884 26.023 1.00 86.75 80 ALA A O 1
ATOM 640 N N . VAL A 1 81 ? -17.279 -7.212 27.231 1.00 86.94 81 VAL A N 1
ATOM 641 C CA . VAL A 1 81 ? -18.265 -6.822 26.203 1.00 86.94 81 VAL A CA 1
ATOM 642 C C . VAL A 1 81 ? -17.584 -6.370 24.910 1.00 86.94 81 VAL A C 1
ATOM 644 O O . VAL A 1 81 ? -18.027 -6.756 23.830 1.00 86.94 81 VAL A O 1
ATOM 647 N N . LEU A 1 82 ? -16.488 -5.609 25.004 1.00 86.69 82 LEU A N 1
ATOM 648 C CA . LEU A 1 82 ? -15.712 -5.181 23.836 1.00 86.69 82 LEU A CA 1
ATOM 649 C C . LEU A 1 82 ? -15.136 -6.368 23.051 1.00 86.69 82 LEU A C 1
ATOM 651 O O . LEU A 1 82 ? -15.105 -6.335 21.823 1.00 86.69 82 LEU A O 1
ATOM 655 N N . LEU A 1 83 ? -14.717 -7.425 23.750 1.00 86.44 83 LEU A N 1
ATOM 656 C CA . LEU A 1 83 ? -14.253 -8.674 23.143 1.00 86.44 83 LEU A CA 1
ATOM 657 C C . LEU A 1 83 ? -15.393 -9.612 22.706 1.00 86.44 83 LEU A C 1
ATOM 659 O O . LEU A 1 83 ? -15.119 -10.690 22.184 1.00 86.44 83 LEU A O 1
ATOM 663 N N . GLY A 1 84 ? -16.659 -9.242 22.921 1.00 84.94 84 GLY A N 1
ATOM 664 C CA . GLY A 1 84 ? -17.811 -10.106 22.646 1.00 84.94 84 GLY A CA 1
ATOM 665 C C . GLY A 1 84 ? -17.950 -11.283 23.620 1.00 84.94 84 GLY A C 1
ATOM 666 O O . GLY A 1 84 ? -18.611 -12.272 23.309 1.00 84.94 84 GLY A O 1
ATOM 667 N N . ILE A 1 85 ? -17.325 -11.199 24.795 1.00 85.81 85 ILE A N 1
ATOM 668 C CA . ILE A 1 85 ? -17.377 -12.204 25.857 1.00 85.81 85 ILE A CA 1
ATOM 669 C C . ILE A 1 85 ? -18.562 -11.904 26.783 1.00 85.81 85 ILE A C 1
ATOM 671 O O . ILE A 1 85 ? -18.847 -10.755 27.127 1.00 85.81 85 ILE A O 1
ATOM 675 N N . SER A 1 86 ? -19.253 -12.955 27.223 1.00 80.31 86 SER A N 1
ATOM 676 C CA . SER A 1 86 ? -20.357 -12.859 28.179 1.00 80.31 86 SER A CA 1
ATOM 677 C C . SER A 1 86 ? -19.891 -12.322 29.536 1.00 80.31 86 SER A C 1
ATOM 679 O O . SER A 1 86 ? -18.970 -12.867 30.148 1.00 80.31 86 SER A O 1
ATOM 681 N N . VAL A 1 87 ? -20.567 -11.287 30.035 1.00 76.50 87 VAL A N 1
ATOM 682 C CA . VAL A 1 87 ? -20.304 -10.721 31.364 1.00 76.50 87 VAL A CA 1
ATOM 683 C C . VAL A 1 87 ? -20.918 -11.627 32.439 1.00 76.50 87 VAL A C 1
ATOM 685 O O . VAL A 1 87 ? -22.091 -11.986 32.323 1.00 76.50 87 VAL A O 1
ATOM 688 N N . PRO A 1 88 ? -20.177 -11.978 33.505 1.00 60.94 88 PRO A N 1
ATOM 689 C CA . PRO A 1 88 ? -20.649 -12.921 34.521 1.00 60.94 88 PRO A CA 1
ATOM 690 C C . PRO A 1 88 ? -21.782 -12.384 35.410 1.00 60.94 88 PRO A C 1
ATOM 692 O O . PRO A 1 88 ? -22.464 -13.177 36.054 1.00 60.94 88 PRO A O 1
ATOM 695 N N . GLN A 1 89 ? -22.002 -11.065 35.475 1.00 66.38 89 GLN A N 1
ATOM 696 C CA . GLN A 1 89 ? -23.062 -10.464 36.292 1.00 66.38 89 GLN A CA 1
ATOM 697 C C . GLN A 1 89 ? -23.806 -9.357 35.540 1.00 66.38 89 GLN A C 1
ATOM 699 O O . GLN A 1 89 ? -23.200 -8.435 34.998 1.00 66.38 89 GLN A O 1
ATOM 704 N N . MET A 1 90 ? -25.138 -9.458 35.522 1.00 60.41 90 MET A N 1
ATOM 705 C CA . MET A 1 90 ? -26.020 -8.577 34.757 1.00 60.41 90 MET A CA 1
ATOM 706 C C . MET A 1 90 ? -26.470 -7.364 35.595 1.00 60.41 90 MET A C 1
ATOM 708 O O . MET A 1 90 ? -26.896 -7.548 36.739 1.00 60.41 90 MET A O 1
ATOM 712 N N . PRO A 1 91 ? -26.436 -6.132 35.052 1.00 63.12 91 PRO A N 1
ATOM 713 C CA . PRO A 1 91 ? -26.946 -4.958 35.754 1.00 63.12 91 PRO A CA 1
ATOM 714 C C . PRO A 1 91 ? -28.465 -5.042 36.007 1.00 63.12 91 PRO A C 1
ATOM 716 O O . PRO A 1 91 ? -29.262 -5.326 35.104 1.00 63.12 91 PRO A O 1
ATOM 719 N N . LEU A 1 92 ? -28.879 -4.792 37.254 1.00 64.62 92 LEU A N 1
ATOM 720 C CA . LEU A 1 92 ? -30.269 -4.951 37.709 1.00 64.62 92 LEU A CA 1
ATOM 721 C C . LEU A 1 92 ? -31.121 -3.673 37.575 1.00 64.62 92 LEU A C 1
ATOM 723 O O . LEU A 1 92 ? -32.344 -3.779 37.509 1.00 64.62 92 LEU A O 1
ATOM 727 N N . SER A 1 93 ? -30.519 -2.478 37.501 1.00 73.25 93 SER A N 1
ATOM 728 C CA . SER A 1 93 ? -31.267 -1.210 37.443 1.00 73.25 93 SER A CA 1
ATOM 729 C C . SER A 1 93 ? -31.597 -0.780 36.007 1.00 73.25 93 SER A C 1
ATOM 731 O O . SER A 1 93 ? -30.846 -1.045 35.069 1.00 73.25 93 SER A O 1
ATOM 733 N N . ILE A 1 94 ? -32.724 -0.086 35.806 1.00 73.25 94 ILE A N 1
ATOM 734 C CA . ILE A 1 94 ? -33.194 0.289 34.459 1.00 73.25 94 ILE A CA 1
ATOM 735 C C . ILE A 1 94 ? -32.185 1.185 33.713 1.00 73.25 94 ILE A C 1
ATOM 737 O O . ILE A 1 94 ? -31.965 0.997 32.519 1.00 73.25 94 ILE A O 1
ATOM 741 N N . GLY A 1 95 ? -31.514 2.095 34.431 1.00 74.62 95 GLY A N 1
ATOM 742 C CA . GLY A 1 95 ? -30.504 2.997 33.867 1.00 74.62 95 GLY A CA 1
ATOM 743 C C . GLY A 1 95 ? -29.178 2.309 33.533 1.00 74.62 95 GLY A C 1
ATOM 744 O O . GLY A 1 95 ? -28.517 2.674 32.566 1.00 74.62 95 GLY A O 1
ATOM 745 N N . THR A 1 96 ? -28.795 1.273 34.285 1.00 75.94 96 THR A N 1
ATOM 746 C CA . THR A 1 96 ? -27.600 0.475 33.956 1.00 75.94 96 THR A CA 1
ATOM 747 C C . THR A 1 96 ? -27.863 -0.479 32.795 1.00 75.94 96 THR A C 1
ATOM 749 O O . THR A 1 96 ? -26.972 -0.695 31.978 1.00 75.94 96 THR A O 1
ATOM 752 N N . ARG A 1 97 ? -29.096 -0.989 32.656 1.00 81.75 97 ARG A N 1
ATOM 753 C CA . ARG A 1 97 ? -29.522 -1.808 31.510 1.00 81.75 97 ARG A CA 1
ATOM 754 C C . ARG A 1 97 ? -29.531 -1.036 30.196 1.00 81.75 97 ARG A C 1
ATOM 756 O O . ARG A 1 97 ? -29.036 -1.558 29.203 1.00 81.75 97 ARG A O 1
ATOM 763 N N . SER A 1 98 ? -30.064 0.186 30.172 1.00 84.25 98 SER A N 1
ATOM 764 C CA . SER A 1 98 ? -30.087 0.998 28.948 1.00 84.25 98 SER A CA 1
ATOM 765 C C . SER A 1 98 ? -28.675 1.353 28.476 1.00 84.25 98 SER A C 1
ATOM 767 O O . SER A 1 98 ? -28.362 1.163 27.302 1.00 84.25 98 SER A O 1
ATOM 769 N N . LEU A 1 99 ? -27.793 1.774 29.389 1.00 84.31 99 LEU A N 1
ATOM 770 C CA . LEU A 1 99 ? -26.384 2.035 29.069 1.00 84.31 99 LEU A CA 1
ATOM 771 C C . LEU A 1 99 ? -25.643 0.778 28.609 1.00 84.31 99 LEU A C 1
ATOM 773 O O . LEU A 1 99 ? -24.871 0.841 27.656 1.00 84.31 99 LEU A O 1
ATOM 777 N N . PHE A 1 100 ? -25.912 -0.368 29.237 1.00 85.44 100 PHE A N 1
ATOM 778 C CA . PHE A 1 100 ? -25.347 -1.645 28.814 1.00 85.44 100 PHE A CA 1
ATOM 779 C C . PHE A 1 100 ? -25.765 -2.018 27.388 1.00 85.44 100 PHE A C 1
ATOM 781 O O . PHE A 1 100 ? -24.906 -2.361 26.585 1.00 85.44 100 PHE A O 1
ATOM 788 N N . ILE A 1 101 ? -27.049 -1.892 27.038 1.00 88.00 101 ILE A N 1
ATOM 789 C CA . ILE A 1 101 ? -27.539 -2.194 25.682 1.00 88.00 101 ILE A CA 1
ATOM 790 C C . ILE A 1 101 ? -26.897 -1.269 24.641 1.00 88.00 101 ILE A C 1
ATOM 792 O O . ILE A 1 101 ? -26.430 -1.747 23.609 1.00 88.00 101 ILE A O 1
ATOM 796 N N . ILE A 1 102 ? -26.818 0.037 24.922 1.00 90.69 102 ILE A N 1
ATOM 797 C CA . ILE A 1 102 ? -26.163 1.004 24.027 1.00 90.69 102 ILE A CA 1
ATOM 798 C C . ILE A 1 102 ? -24.689 0.636 23.826 1.00 90.69 102 ILE A C 1
ATOM 800 O O . ILE A 1 102 ? -24.191 0.667 22.700 1.00 90.69 102 ILE A O 1
ATOM 804 N N . TYR A 1 103 ? -23.996 0.248 24.898 1.00 90.50 103 TYR A N 1
ATOM 805 C CA . TYR A 1 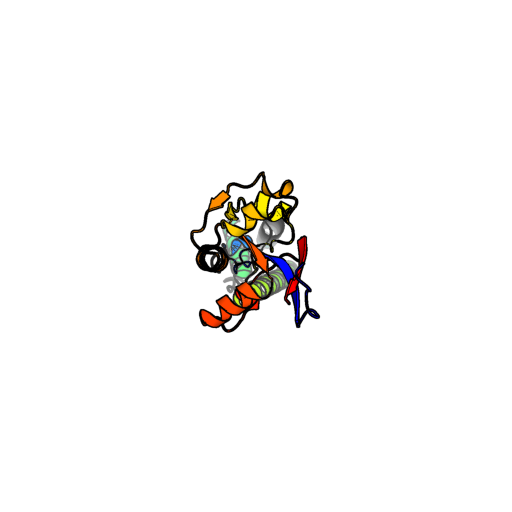103 ? -22.600 -0.162 24.811 1.00 90.50 103 TYR A CA 1
ATOM 806 C C . TYR A 1 103 ? -22.417 -1.464 24.025 1.00 90.50 103 TYR A C 1
ATOM 808 O O . TYR A 1 103 ? -21.527 -1.545 23.186 1.00 90.50 103 TYR A O 1
ATOM 816 N N . VAL A 1 104 ? -23.295 -2.451 24.216 1.00 90.50 104 VAL A N 1
ATOM 817 C CA . VAL A 1 104 ? -23.292 -3.695 23.433 1.00 90.50 104 VAL A CA 1
ATOM 818 C C . VAL A 1 104 ? -23.481 -3.405 21.944 1.00 90.50 104 VAL A C 1
ATOM 820 O O . VAL A 1 104 ? -22.749 -3.957 21.126 1.00 90.50 104 VAL A O 1
ATOM 823 N N . TRP A 1 105 ? -24.406 -2.514 21.572 1.00 93.25 105 TRP A N 1
ATOM 824 C CA . TRP A 1 105 ? -24.580 -2.105 20.175 1.00 93.25 105 TRP A CA 1
ATOM 825 C C . TRP A 1 105 ? -23.358 -1.386 19.611 1.00 93.25 105 TRP A C 1
ATOM 827 O O . TRP A 1 105 ? -22.967 -1.656 18.476 1.00 93.25 105 TRP A O 1
ATOM 837 N N . TYR A 1 106 ? -22.726 -0.516 20.400 1.00 92.50 106 TYR A N 1
ATOM 838 C CA . TYR A 1 106 ? -21.470 0.120 20.011 1.00 92.50 106 TYR A CA 1
ATOM 839 C C . TYR A 1 106 ? -20.364 -0.917 19.767 1.00 92.50 106 TYR A C 1
ATOM 841 O O . TYR A 1 106 ? -19.741 -0.904 18.706 1.00 92.50 106 TYR A O 1
ATOM 849 N N . CYS A 1 107 ? -20.149 -1.845 20.704 1.00 90.44 107 CYS A N 1
ATOM 850 C CA . CYS A 1 107 ? -19.154 -2.908 20.566 1.00 90.44 107 CYS A CA 1
ATOM 851 C C . CYS A 1 107 ? -19.442 -3.784 19.345 1.00 90.44 107 CYS A C 1
ATOM 853 O O . CYS A 1 107 ? -18.540 -4.026 18.550 1.00 90.44 107 CYS A O 1
ATOM 855 N N . PHE A 1 108 ? -20.701 -4.174 19.131 1.00 92.00 108 PHE A N 1
ATOM 856 C CA . PHE A 1 108 ? -21.112 -4.940 17.956 1.00 92.00 108 PHE A CA 1
ATOM 857 C C . PHE A 1 108 ? -20.804 -4.204 16.643 1.00 92.00 108 PHE A C 1
ATOM 859 O O . PHE A 1 108 ? -20.249 -4.799 15.715 1.00 92.00 108 PHE A O 1
ATOM 866 N N . ALA A 1 109 ? -21.104 -2.904 16.567 1.00 93.06 109 ALA A 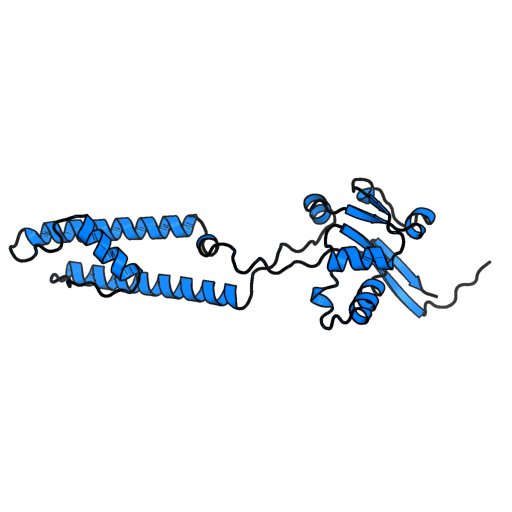N 1
ATOM 867 C CA . ALA A 1 109 ? -20.793 -2.088 15.397 1.00 93.06 109 ALA A CA 1
ATOM 868 C C . ALA A 1 109 ? -19.277 -2.000 15.152 1.00 93.06 109 ALA A C 1
ATOM 870 O O . ALA A 1 109 ? -18.827 -2.226 14.030 1.00 93.06 109 ALA A O 1
ATOM 871 N N . ILE A 1 110 ? -18.477 -1.742 16.192 1.00 90.81 110 ILE A N 1
ATOM 872 C CA . ILE A 1 110 ? -17.013 -1.657 16.082 1.00 90.81 110 ILE A CA 1
ATOM 873 C C . ILE A 1 110 ? -16.396 -2.996 15.668 1.00 90.81 110 ILE A C 1
ATOM 875 O O . ILE A 1 110 ? -15.552 -3.018 14.772 1.00 90.81 110 ILE A O 1
ATOM 879 N N . SER A 1 111 ? -16.834 -4.113 16.254 1.00 90.56 111 SER A N 1
ATOM 880 C CA . SER A 1 111 ? -16.370 -5.450 15.869 1.00 90.56 111 SER A CA 1
ATOM 881 C C . SER A 1 111 ? -16.714 -5.766 14.415 1.00 90.56 111 SER A C 1
ATOM 883 O O . SER A 1 111 ? -15.863 -6.283 13.695 1.00 90.56 111 SER A O 1
ATOM 885 N N . THR A 1 112 ? -17.918 -5.403 13.961 1.00 91.81 112 THR A N 1
ATOM 886 C CA . THR A 1 112 ? -18.342 -5.598 12.566 1.00 91.81 112 THR A CA 1
ATOM 88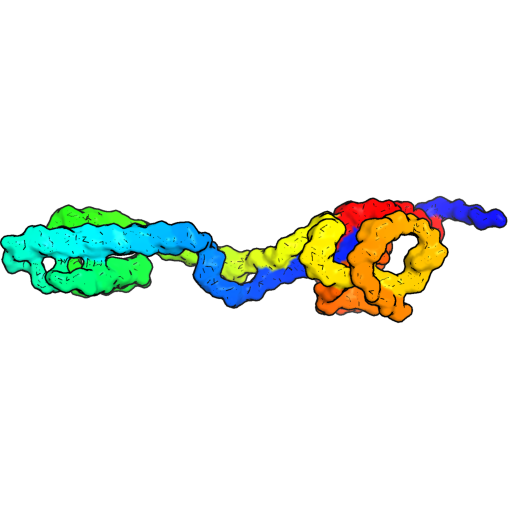7 C C . THR A 1 112 ? -17.488 -4.772 11.608 1.00 91.81 112 THR A C 1
ATOM 889 O O . THR A 1 112 ? -17.009 -5.288 10.602 1.00 91.81 112 THR A O 1
ATOM 892 N N . VAL A 1 113 ? -17.241 -3.500 11.933 1.00 91.31 113 VAL A N 1
ATOM 893 C CA . VAL A 1 113 ? -16.382 -2.619 11.131 1.00 91.31 113 VAL A CA 1
ATOM 894 C C . VAL A 1 113 ? -14.958 -3.170 11.065 1.00 91.31 113 VAL A C 1
ATOM 896 O O . VAL A 1 113 ? -14.400 -3.288 9.977 1.00 91.31 113 VAL A O 1
ATOM 899 N N . PHE A 1 114 ? -14.380 -3.563 12.201 1.00 87.62 114 PHE A N 1
ATOM 900 C CA . PHE A 1 114 ? -13.046 -4.160 12.245 1.00 87.62 114 PHE A CA 1
ATOM 901 C C . PHE A 1 114 ? -12.955 -5.432 11.402 1.00 87.62 114 PHE A C 1
ATOM 903 O O . PHE A 1 114 ? -12.034 -5.563 10.599 1.00 87.62 114 PHE A O 1
ATOM 910 N N . GLN A 1 115 ? -13.927 -6.336 11.533 1.00 88.31 115 GLN A N 1
ATOM 911 C CA . GLN A 1 115 ? -13.992 -7.550 10.724 1.00 88.31 115 GLN A CA 1
ATOM 912 C C . GLN A 1 115 ? -14.101 -7.224 9.232 1.00 88.31 115 GLN A C 1
ATOM 914 O O . GLN A 1 115 ? -13.352 -7.798 8.450 1.00 88.31 115 GLN A O 1
ATOM 919 N N . ALA A 1 116 ? -14.950 -6.272 8.835 1.00 90.25 116 ALA A N 1
ATOM 920 C CA . ALA A 1 116 ? -15.087 -5.858 7.440 1.00 90.25 116 ALA A CA 1
ATOM 921 C C . ALA A 1 116 ? -13.756 -5.340 6.867 1.00 90.25 116 ALA A C 1
ATOM 923 O O . ALA A 1 116 ? -13.283 -5.858 5.856 1.00 90.25 116 ALA A O 1
ATOM 924 N N . TYR A 1 117 ? -13.090 -4.400 7.548 1.00 85.75 117 TYR A N 1
ATOM 925 C CA . TYR A 1 117 ? -11.780 -3.893 7.118 1.00 85.75 117 TYR A CA 1
ATOM 926 C C . TYR A 1 117 ? -10.716 -4.990 7.063 1.00 85.75 117 TYR A C 1
ATOM 928 O O . TYR A 1 117 ? -9.942 -5.053 6.109 1.00 85.75 117 TYR A O 1
ATOM 936 N N . PHE A 1 118 ? -10.695 -5.876 8.058 1.00 83.81 118 PHE A N 1
ATOM 937 C CA . PHE A 1 118 ? -9.769 -6.999 8.089 1.00 83.81 118 PHE A CA 1
ATOM 938 C C . PHE A 1 118 ? -10.004 -7.960 6.916 1.00 83.81 118 PHE A C 1
ATOM 940 O O . PHE A 1 118 ? -9.049 -8.376 6.265 1.00 83.81 118 PHE A O 1
ATOM 947 N N . THR A 1 119 ? -11.263 -8.267 6.589 1.00 86.06 119 THR A N 1
ATOM 948 C CA . THR A 1 119 ? -11.592 -9.108 5.430 1.00 86.06 119 THR A CA 1
ATOM 949 C C . THR A 1 119 ? -11.208 -8.448 4.113 1.00 86.06 119 THR A C 1
ATOM 951 O O . THR A 1 119 ? -10.595 -9.110 3.281 1.00 86.06 119 THR A O 1
ATOM 954 N N . THR A 1 120 ? -11.471 -7.149 3.939 1.00 83.25 120 THR A N 1
ATOM 955 C CA . THR A 1 120 ? -11.040 -6.407 2.747 1.00 83.25 120 THR A CA 1
ATOM 956 C C . THR A 1 120 ? -9.524 -6.450 2.604 1.00 83.25 120 THR A C 1
ATOM 958 O O . THR A 1 120 ? -9.028 -6.754 1.528 1.00 83.25 120 THR A O 1
ATOM 961 N N . TYR A 1 121 ? -8.784 -6.245 3.694 1.00 76.50 121 TYR A N 1
ATOM 962 C CA . TYR A 1 121 ? -7.323 -6.314 3.685 1.00 76.50 121 TYR A CA 1
ATOM 963 C C . TYR A 1 121 ? -6.786 -7.711 3.329 1.00 76.50 121 TYR A C 1
ATOM 965 O O . TYR A 1 121 ? -5.749 -7.836 2.676 1.00 76.50 121 TYR A O 1
ATOM 973 N N . LEU A 1 122 ? -7.486 -8.774 3.742 1.00 77.19 122 LEU A N 1
ATOM 974 C CA . LEU A 1 122 ? -7.123 -10.152 3.401 1.00 77.19 122 LEU A CA 1
ATOM 975 C C . LEU A 1 122 ? -7.431 -10.514 1.944 1.00 77.19 122 LEU A C 1
ATOM 977 O O . LEU A 1 122 ? -6.672 -11.277 1.342 1.00 77.19 122 LEU A O 1
ATOM 981 N N . VAL A 1 123 ? -8.541 -10.008 1.403 1.00 80.38 123 VAL A N 1
ATOM 982 C CA . VAL A 1 123 ? -8.972 -10.267 0.023 1.00 80.38 123 VAL A CA 1
ATOM 983 C C . VAL A 1 123 ? -8.147 -9.444 -0.962 1.00 80.38 123 VAL A C 1
ATOM 985 O O . VAL A 1 123 ? -7.645 -9.989 -1.943 1.00 80.38 123 VAL A O 1
ATOM 988 N N . GLU A 1 124 ? -7.963 -8.156 -0.683 1.00 72.31 124 GLU A N 1
ATOM 989 C CA . GLU A 1 124 ? -7.303 -7.208 -1.571 1.00 72.31 124 GLU A CA 1
ATOM 990 C C . GLU A 1 124 ? -6.278 -6.390 -0.768 1.00 72.31 124 GLU A C 1
ATOM 992 O O . GLU A 1 124 ? -6.607 -5.347 -0.192 1.00 72.31 124 GLU A O 1
ATOM 997 N N . PRO A 1 125 ? -5.025 -6.879 -0.654 1.00 68.69 125 PRO A N 1
ATOM 998 C CA . PRO A 1 125 ? -3.999 -6.150 0.071 1.00 68.69 125 PRO A CA 1
ATOM 999 C C . PRO A 1 125 ? -3.763 -4.806 -0.618 1.00 68.69 125 PRO A C 1
ATOM 1001 O O . PRO A 1 125 ? -3.675 -4.730 -1.845 1.00 68.69 125 PRO A O 1
ATOM 1004 N N . GLY A 1 126 ? -3.621 -3.744 0.177 1.00 69.25 126 GLY A N 1
ATOM 1005 C CA . GLY A 1 126 ? -3.170 -2.458 -0.349 1.00 69.25 126 GLY A CA 1
ATOM 1006 C C . GLY A 1 126 ? -1.845 -2.631 -1.098 1.00 69.25 126 GLY A C 1
ATOM 1007 O O . GLY A 1 126 ? -0.994 -3.421 -0.689 1.00 69.25 126 GLY A O 1
ATOM 1008 N N . TYR A 1 127 ? -1.671 -1.917 -2.205 1.00 75.69 127 TYR A N 1
ATOM 1009 C CA . TYR A 1 127 ? -0.432 -1.936 -2.982 1.00 75.69 127 TYR A CA 1
ATOM 1010 C C . TYR A 1 127 ? 0.502 -0.808 -2.534 1.00 75.69 127 TYR A C 1
ATOM 1012 O O . TYR A 1 127 ? 0.056 0.210 -2.001 1.00 75.69 127 TYR A O 1
ATOM 1020 N N . GLU A 1 128 ? 1.803 -0.988 -2.755 1.00 77.12 128 GLU A N 1
ATOM 1021 C CA . GLU A 1 128 ? 2.776 0.106 -2.690 1.00 77.12 128 GLU A CA 1
ATOM 1022 C C . GLU A 1 128 ? 2.333 1.272 -3.593 1.00 77.12 128 GLU A C 1
ATOM 1024 O O . GLU A 1 128 ? 1.663 1.065 -4.611 1.00 77.12 128 GLU A O 1
ATOM 1029 N N . ALA A 1 129 ? 2.718 2.498 -3.225 1.00 77.75 129 ALA A N 1
ATOM 1030 C CA . ALA A 1 129 ? 2.438 3.675 -4.038 1.00 77.75 129 ALA A CA 1
ATOM 1031 C C . ALA A 1 129 ? 2.961 3.459 -5.467 1.00 77.75 129 ALA A C 1
ATOM 1033 O O . ALA A 1 129 ? 4.118 3.081 -5.673 1.00 77.75 129 ALA A O 1
ATOM 1034 N N . ARG A 1 130 ? 2.084 3.662 -6.453 1.00 81.69 130 ARG A N 1
ATOM 1035 C CA . ARG A 1 130 ? 2.451 3.564 -7.863 1.00 81.69 130 ARG A CA 1
ATOM 1036 C C . ARG A 1 130 ? 3.388 4.721 -8.208 1.00 81.69 130 ARG A C 1
ATOM 1038 O O . ARG A 1 130 ? 3.134 5.857 -7.829 1.00 81.69 130 ARG A O 1
ATOM 1045 N N . LEU A 1 131 ? 4.453 4.413 -8.941 1.00 86.88 131 LEU A N 1
ATOM 1046 C CA . LEU A 1 131 ? 5.329 5.416 -9.538 1.00 86.88 131 LEU A CA 1
ATOM 1047 C C . LEU A 1 131 ? 4.627 5.966 -10.784 1.00 86.88 131 LEU A C 1
ATOM 1049 O O . LEU A 1 131 ? 4.400 5.209 -11.729 1.00 86.88 131 LEU A O 1
ATOM 1053 N N . GLU A 1 132 ? 4.248 7.243 -10.764 1.00 84.06 132 GLU A N 1
ATOM 1054 C CA . GLU A 1 132 ? 3.526 7.898 -11.868 1.00 84.06 132 GLU A CA 1
ATOM 1055 C C . GLU A 1 132 ? 4.390 8.940 -12.586 1.00 84.06 132 GLU A C 1
ATOM 1057 O O . GLU A 1 132 ? 4.195 9.195 -13.776 1.00 84.06 132 GLU A O 1
ATOM 1062 N N . SER A 1 133 ? 5.397 9.479 -11.896 1.00 85.31 133 SER A N 1
ATOM 1063 C CA . SER A 1 133 ? 6.313 10.492 -12.419 1.00 85.31 133 SER A CA 1
ATOM 1064 C C . SER A 1 133 ? 7.787 10.138 -12.198 1.00 85.31 133 SER A C 1
ATOM 1066 O O . SER A 1 133 ? 8.139 9.326 -11.341 1.00 85.31 133 SER A O 1
ATOM 1068 N N . ILE A 1 134 ? 8.676 10.791 -12.954 1.00 82.69 134 ILE A N 1
ATOM 1069 C CA . ILE A 1 134 ? 10.134 10.694 -12.760 1.00 82.69 134 ILE A CA 1
ATOM 1070 C C . ILE A 1 134 ? 10.541 11.219 -11.370 1.00 82.69 134 ILE A C 1
ATOM 1072 O O . ILE A 1 134 ? 11.463 10.682 -10.755 1.00 82.69 134 ILE A O 1
ATOM 1076 N N . ASP A 1 135 ? 9.821 12.205 -10.829 1.00 82.88 135 ASP A N 1
ATOM 1077 C CA . ASP A 1 135 ? 10.053 12.718 -9.474 1.00 82.88 135 ASP A CA 1
ATOM 1078 C C . ASP A 1 135 ? 9.800 11.648 -8.404 1.00 82.88 135 ASP A C 1
ATOM 1080 O O . ASP A 1 135 ? 10.554 11.547 -7.431 1.00 82.88 135 ASP A O 1
ATOM 1084 N N . ASP A 1 136 ? 8.783 10.802 -8.593 1.00 85.44 136 ASP A N 1
ATOM 1085 C CA . ASP A 1 136 ? 8.523 9.672 -7.694 1.00 85.44 136 ASP A CA 1
ATOM 1086 C C . ASP A 1 136 ? 9.650 8.637 -7.770 1.00 85.44 136 ASP A C 1
ATOM 1088 O O . ASP A 1 136 ? 10.069 8.093 -6.747 1.00 85.44 136 ASP A O 1
ATOM 1092 N N . VAL A 1 137 ? 10.193 8.406 -8.970 1.00 86.88 137 VAL A N 1
ATOM 1093 C CA . VAL A 1 137 ? 11.344 7.516 -9.196 1.00 86.88 137 VAL A CA 1
ATOM 1094 C C . VAL A 1 137 ? 12.602 8.057 -8.504 1.00 86.88 137 VAL A C 1
ATOM 1096 O O . VAL A 1 137 ? 13.321 7.280 -7.870 1.00 86.88 137 VAL A O 1
ATOM 1099 N N . MET A 1 138 ? 12.844 9.376 -8.548 1.00 83.62 138 MET A N 1
ATOM 1100 C CA . MET A 1 138 ? 13.929 10.016 -7.786 1.00 83.62 138 MET A CA 1
ATOM 1101 C C . MET A 1 138 ? 13.744 9.826 -6.281 1.00 83.62 138 MET A C 1
ATOM 1103 O O . MET A 1 138 ? 14.686 9.442 -5.589 1.00 83.62 138 MET A O 1
ATOM 1107 N N . ARG A 1 139 ? 12.533 10.066 -5.762 1.00 85.69 139 ARG A N 1
ATOM 1108 C CA . ARG A 1 139 ? 12.225 9.897 -4.331 1.00 85.69 139 ARG A CA 1
ATOM 1109 C C . ARG A 1 139 ? 12.362 8.446 -3.874 1.00 85.69 139 ARG A C 1
ATOM 1111 O O . ARG A 1 139 ? 12.765 8.210 -2.739 1.00 85.69 139 ARG A O 1
ATOM 1118 N N . ALA A 1 140 ? 12.064 7.489 -4.751 1.00 85.69 140 ALA A N 1
ATOM 1119 C CA . ALA A 1 140 ? 12.258 6.065 -4.503 1.00 85.69 140 ALA A CA 1
ATOM 1120 C C . ALA A 1 140 ? 13.739 5.634 -4.527 1.00 85.69 140 ALA A C 1
ATOM 1122 O O . ALA A 1 140 ? 14.044 4.507 -4.137 1.00 85.69 140 ALA A O 1
ATOM 1123 N N . GLY A 1 141 ? 14.661 6.502 -4.968 1.00 86.19 141 GLY A N 1
ATOM 1124 C CA . GLY A 1 141 ? 16.100 6.224 -4.998 1.00 86.19 141 GLY A CA 1
ATOM 1125 C C . GLY A 1 141 ? 16.499 5.143 -6.006 1.00 86.19 141 GLY A C 1
ATOM 1126 O O . GLY A 1 141 ? 17.493 4.444 -5.802 1.00 86.19 141 GLY A O 1
ATOM 1127 N N . LEU A 1 142 ? 15.710 4.962 -7.070 1.00 89.12 142 LEU A N 1
ATOM 1128 C CA . LEU A 1 142 ? 15.976 3.951 -8.091 1.00 89.12 142 LEU A CA 1
ATOM 1129 C C . LEU A 1 142 ? 17.144 4.373 -8.988 1.00 89.12 142 LEU A C 1
ATOM 1131 O O . LEU A 1 142 ? 17.268 5.535 -9.367 1.00 89.12 142 LEU A O 1
ATOM 1135 N N . LYS A 1 143 ? 17.983 3.406 -9.369 1.00 89.88 143 LYS A N 1
ATOM 1136 C CA . LYS A 1 143 ? 19.088 3.638 -10.310 1.00 89.88 143 LYS A CA 1
ATOM 1137 C C . LYS A 1 143 ? 18.600 3.618 -11.752 1.00 89.88 143 LYS A C 1
ATOM 1139 O O . LYS A 1 143 ? 17.703 2.844 -12.086 1.00 89.88 143 LYS A O 1
ATOM 1144 N N . PHE A 1 144 ? 19.222 4.413 -12.614 1.00 88.56 144 PHE A N 1
ATOM 1145 C CA . PHE A 1 144 ? 18.934 4.392 -14.043 1.00 88.56 144 PHE A CA 1
ATOM 1146 C C . PHE A 1 144 ? 19.773 3.316 -14.741 1.00 88.56 144 PHE A C 1
ATOM 1148 O O . PHE A 1 144 ? 21.001 3.387 -14.757 1.00 88.56 144 PHE A O 1
ATOM 1155 N N . GLY A 1 145 ? 19.110 2.313 -15.311 1.00 87.31 145 GLY A N 1
ATOM 1156 C CA . GLY A 1 145 ? 19.722 1.284 -16.143 1.00 87.31 145 GLY A CA 1
ATOM 1157 C C . GLY A 1 145 ? 19.929 1.781 -17.564 1.00 87.31 145 GLY A C 1
ATOM 1158 O O . GLY A 1 145 ? 18.951 1.889 -18.310 1.00 87.31 145 GLY A O 1
ATOM 1159 N N . SER A 1 146 ? 21.178 2.053 -17.936 1.00 80.12 146 SER A N 1
ATOM 1160 C CA . SER A 1 146 ? 21.566 2.420 -19.300 1.00 80.12 146 SER A CA 1
ATOM 1161 C C . SER A 1 146 ? 22.253 1.253 -20.013 1.00 80.12 146 SER A C 1
ATOM 1163 O O . SER A 1 146 ? 22.856 0.382 -19.386 1.00 80.12 146 SER A O 1
ATOM 1165 N N . TYR A 1 147 ? 22.155 1.237 -21.342 1.00 75.88 147 TYR A N 1
ATOM 1166 C CA . TYR A 1 147 ? 22.900 0.340 -22.227 1.00 75.88 147 TYR A CA 1
ATOM 1167 C C . TYR A 1 147 ? 23.529 1.169 -23.355 1.00 75.88 147 TYR A C 1
ATOM 1169 O O . TYR A 1 147 ? 23.012 2.237 -23.691 1.00 75.88 147 TYR A O 1
ATOM 1177 N N . GLU A 1 148 ? 24.647 0.702 -23.917 1.00 64.38 148 GLU A N 1
ATOM 1178 C CA . GLU A 1 148 ? 25.547 1.502 -24.774 1.00 64.38 148 GLU A CA 1
ATOM 1179 C C . GLU A 1 148 ? 24.851 2.225 -25.944 1.00 64.38 148 GLU A C 1
ATOM 1181 O O . GLU A 1 148 ? 25.187 3.366 -26.251 1.00 64.38 148 GLU A O 1
ATOM 1186 N N . LEU A 1 149 ? 23.831 1.614 -26.553 1.00 57.53 149 LEU A N 1
ATOM 1187 C CA . LEU A 1 149 ? 23.105 2.178 -27.703 1.00 57.53 149 LEU A CA 1
ATOM 1188 C C . LEU A 1 149 ? 22.281 3.438 -27.375 1.00 57.53 149 LEU A C 1
ATOM 1190 O O . LEU A 1 149 ? 21.937 4.188 -28.280 1.00 57.53 149 LEU A O 1
ATOM 1194 N N . ILE A 1 150 ? 21.933 3.690 -26.107 1.00 58.56 150 ILE A N 1
ATOM 1195 C CA . ILE A 1 150 ? 21.210 4.920 -25.729 1.00 58.56 150 ILE A CA 1
ATOM 1196 C C . ILE A 1 150 ? 22.168 6.108 -25.608 1.00 58.56 150 ILE A C 1
ATOM 1198 O O . ILE A 1 150 ? 21.769 7.247 -25.855 1.00 58.56 150 ILE A O 1
ATOM 1202 N N . GLU A 1 151 ? 23.426 5.868 -25.234 1.00 52.62 151 GLU A N 1
ATOM 1203 C CA . GLU A 1 151 ? 24.404 6.945 -25.063 1.00 52.62 151 GLU A CA 1
ATOM 1204 C C . GLU A 1 151 ? 24.957 7.457 -26.401 1.00 52.62 151 GLU A C 1
ATOM 1206 O O . GLU A 1 151 ? 25.345 8.624 -26.472 1.00 52.62 151 GLU A O 1
ATOM 1211 N N . SER A 1 152 ? 24.947 6.644 -27.466 1.00 50.22 152 SER A N 1
ATOM 1212 C CA . SER A 1 152 ? 25.499 7.034 -28.773 1.00 50.22 152 SER A CA 1
ATOM 1213 C C . SER A 1 152 ? 24.630 8.012 -29.562 1.00 50.22 152 SER A C 1
ATOM 1215 O O . SER A 1 152 ? 25.166 8.790 -30.350 1.00 50.22 152 SER A O 1
ATOM 1217 N N . ASP A 1 153 ? 23.311 8.000 -29.355 1.00 49.00 153 ASP A N 1
ATOM 1218 C CA . ASP A 1 153 ? 22.388 8.610 -30.319 1.00 49.00 153 ASP A CA 1
ATOM 1219 C C . ASP A 1 153 ? 21.905 10.017 -29.941 1.00 49.00 153 ASP A C 1
ATOM 1221 O O . ASP A 1 153 ? 21.320 10.703 -30.774 1.00 49.00 153 ASP A O 1
ATOM 1225 N N . GLY A 1 154 ? 22.136 10.503 -28.715 1.00 52.66 154 GLY A N 1
ATOM 1226 C CA . GLY A 1 154 ? 21.714 11.858 -28.312 1.00 52.66 154 GLY A CA 1
ATOM 1227 C C . GLY A 1 154 ? 20.203 12.136 -28.463 1.00 52.66 154 GLY A C 1
ATOM 1228 O O . GLY A 1 154 ? 19.781 13.287 -28.412 1.00 52.66 154 GLY A O 1
ATOM 1229 N N . VAL A 1 155 ? 19.389 11.088 -28.649 1.00 54.00 155 VAL A N 1
ATOM 1230 C CA . VAL A 1 155 ? 17.949 11.136 -28.983 1.00 54.00 155 VAL A CA 1
ATOM 1231 C C . VAL A 1 155 ? 17.085 11.611 -27.809 1.00 54.00 155 VAL A C 1
ATOM 1233 O O . VAL A 1 155 ? 15.929 11.986 -27.993 1.00 54.00 155 VAL A O 1
ATOM 1236 N N . VAL A 1 156 ? 17.632 11.629 -26.594 1.00 57.16 156 VAL A N 1
ATOM 1237 C CA . VAL A 1 156 ? 16.899 11.941 -25.364 1.00 57.16 156 VAL A CA 1
ATOM 1238 C C . VAL A 1 156 ? 17.580 13.123 -24.673 1.00 57.16 156 VAL A C 1
ATOM 1240 O O . VAL A 1 156 ? 18.786 13.073 -24.436 1.00 57.16 156 VAL A O 1
ATOM 1243 N N . ASP A 1 157 ? 16.836 14.188 -24.335 1.00 55.50 157 ASP A N 1
ATOM 1244 C CA . ASP A 1 157 ? 17.359 15.295 -23.514 1.00 55.50 157 ASP A CA 1
ATOM 1245 C C . ASP A 1 157 ? 17.60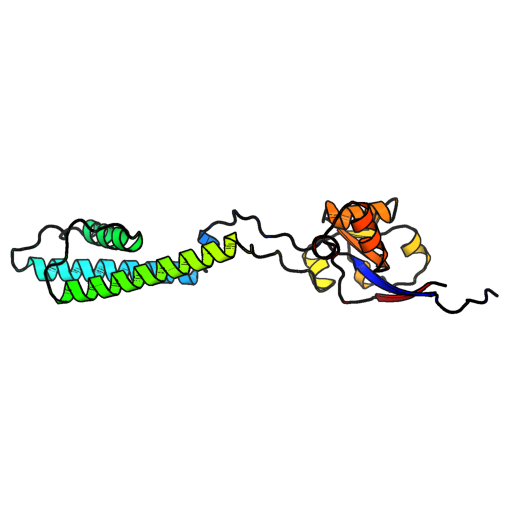1 14.761 -22.089 1.00 55.50 157 ASP A C 1
ATOM 1247 O O . ASP A 1 157 ? 16.746 14.794 -21.209 1.00 55.50 157 ASP A O 1
ATOM 1251 N N . LEU A 1 158 ? 18.784 14.173 -21.890 1.00 58.88 158 LEU A N 1
ATOM 1252 C CA . LEU A 1 158 ? 19.239 13.441 -20.702 1.00 58.88 158 LEU A CA 1
ATOM 1253 C C . LEU A 1 158 ? 19.415 14.328 -19.453 1.00 58.88 158 LEU A C 1
ATOM 1255 O O . LEU A 1 158 ? 20.019 13.884 -18.475 1.00 58.88 158 LEU A O 1
ATOM 1259 N N . LYS A 1 159 ? 18.940 15.580 -19.457 1.00 61.44 159 LYS A N 1
ATOM 1260 C CA . LYS A 1 159 ? 19.108 16.512 -18.329 1.00 61.44 159 LYS A CA 1
ATOM 1261 C C . LYS A 1 159 ? 18.437 15.993 -17.063 1.00 61.44 159 LYS A C 1
ATOM 1263 O O . LYS A 1 159 ? 19.090 15.968 -16.022 1.00 61.44 159 LYS A O 1
ATOM 1268 N N . ASP A 1 160 ? 17.215 15.483 -17.180 1.00 63.59 160 ASP A N 1
ATOM 1269 C CA . ASP A 1 160 ? 16.472 14.928 -16.041 1.00 63.59 160 ASP A CA 1
ATOM 1270 C C . ASP A 1 160 ? 17.074 13.600 -15.557 1.00 63.59 160 ASP A C 1
ATOM 1272 O O . ASP A 1 160 ? 17.008 13.258 -14.380 1.00 63.59 160 ASP A O 1
ATOM 1276 N N . LEU A 1 161 ? 17.764 12.880 -16.448 1.00 69.50 161 LEU A N 1
ATOM 1277 C CA . LEU A 1 161 ? 18.424 11.606 -16.153 1.00 69.50 161 LEU A CA 1
ATOM 1278 C C . LEU A 1 161 ? 19.863 11.763 -15.634 1.00 69.50 161 LEU A C 1
ATOM 1280 O O . LEU A 1 161 ? 20.482 10.786 -15.214 1.00 69.50 161 LEU A O 1
ATOM 1284 N N . ARG A 1 162 ? 20.423 12.980 -15.639 1.00 68.81 162 ARG A N 1
ATOM 1285 C CA . ARG A 1 162 ? 21.796 13.250 -15.177 1.00 68.81 162 ARG A CA 1
ATOM 1286 C C . ARG A 1 162 ? 21.947 13.129 -13.660 1.00 68.81 162 ARG A C 1
ATOM 1288 O O . ARG A 1 162 ? 23.039 12.830 -13.191 1.00 68.81 162 ARG A O 1
ATOM 1295 N N . ASN A 1 163 ? 20.862 13.343 -12.920 1.00 76.06 163 ASN A N 1
ATOM 1296 C CA . ASN A 1 163 ? 20.855 13.309 -11.457 1.00 76.06 163 ASN A CA 1
ATOM 1297 C C . ASN A 1 163 ? 20.714 11.892 -10.879 1.00 76.06 163 ASN A C 1
ATOM 1299 O O . ASN A 1 163 ? 20.814 11.720 -9.666 1.00 76.06 163 ASN A O 1
ATOM 1303 N N . PHE A 1 164 ? 20.489 10.883 -11.722 1.00 81.69 164 PHE A N 1
ATOM 1304 C CA . PHE A 1 164 ? 20.357 9.500 -11.284 1.00 81.69 164 PHE A CA 1
ATOM 1305 C C . PHE A 1 164 ? 21.701 8.776 -11.279 1.00 81.69 164 PHE A C 1
ATOM 1307 O O . PHE A 1 164 ? 22.501 8.910 -12.207 1.00 81.69 164 PHE A O 1
ATOM 1314 N N . ASP A 1 165 ? 21.910 7.946 -10.255 1.00 84.81 165 ASP A N 1
ATOM 1315 C CA . ASP A 1 165 ? 23.008 6.983 -10.247 1.00 84.81 165 ASP A CA 1
ATOM 1316 C C . ASP A 1 165 ? 22.786 5.959 -11.368 1.00 84.81 165 ASP A C 1
ATOM 1318 O O . ASP A 1 165 ? 21.687 5.408 -11.514 1.00 84.81 165 ASP A O 1
ATOM 1322 N N . ARG A 1 166 ? 23.817 5.736 -12.184 1.00 82.81 166 ARG A N 1
ATOM 1323 C CA . ARG A 1 166 ? 23.717 4.922 -13.397 1.00 82.81 166 ARG A CA 1
ATOM 1324 C C . ARG A 1 166 ? 24.211 3.511 -13.138 1.00 82.81 166 ARG A C 1
ATOM 1326 O O . ARG A 1 166 ? 25.222 3.294 -12.476 1.00 82.81 166 ARG A O 1
ATOM 1333 N N . PHE A 1 167 ? 23.514 2.548 -13.720 1.00 85.69 167 PHE A N 1
ATOM 1334 C CA . PHE A 1 167 ? 23.943 1.163 -13.780 1.00 85.69 167 PHE A CA 1
ATOM 1335 C C . PHE A 1 167 ? 24.049 0.754 -15.246 1.00 85.69 167 PHE A C 1
ATOM 1337 O O . PHE A 1 167 ? 23.040 0.707 -15.949 1.00 85.69 167 PHE A O 1
ATOM 1344 N N . LEU A 1 168 ? 25.273 0.489 -15.704 1.00 85.00 168 LEU A N 1
ATOM 1345 C CA . LEU A 1 168 ? 25.519 0.039 -17.068 1.00 85.00 168 LEU A CA 1
ATOM 1346 C C . LEU A 1 168 ? 25.185 -1.453 -17.162 1.00 85.00 168 LEU A C 1
ATOM 1348 O O . LEU A 1 168 ? 25.833 -2.281 -16.521 1.00 85.00 168 LEU A O 1
ATOM 1352 N N . CYS A 1 169 ? 24.159 -1.787 -17.935 1.00 84.06 169 CYS A N 1
ATOM 1353 C CA . CYS A 1 169 ? 23.828 -3.169 -18.259 1.00 84.06 169 CYS A CA 1
ATOM 1354 C C . CYS A 1 169 ? 24.672 -3.647 -19.439 1.00 84.06 169 CYS A C 1
ATOM 1356 O O . CYS A 1 169 ? 24.868 -2.896 -20.394 1.00 84.06 169 CYS A O 1
ATOM 1358 N N . ASN A 1 170 ? 25.087 -4.916 -19.419 1.00 85.38 170 ASN A N 1
ATOM 1359 C CA . ASN A 1 170 ? 25.762 -5.519 -20.572 1.00 85.38 170 ASN A CA 1
ATOM 1360 C C . ASN A 1 170 ? 24.808 -5.681 -21.763 1.00 85.38 170 ASN A C 1
ATOM 1362 O O . ASN A 1 170 ? 25.229 -5.629 -22.913 1.00 85.38 170 ASN A O 1
ATOM 1366 N N . ASP A 1 171 ? 23.523 -5.901 -21.479 1.00 84.62 171 ASP A N 1
ATOM 1367 C CA . ASP A 1 171 ? 22.495 -6.124 -22.487 1.00 84.62 171 ASP A CA 1
ATOM 1368 C C . ASP A 1 171 ? 21.160 -5.489 -22.062 1.00 84.62 171 ASP A C 1
ATOM 1370 O O . ASP A 1 171 ? 20.807 -5.459 -20.876 1.00 84.62 171 ASP A O 1
ATOM 1374 N N . ILE A 1 172 ? 20.374 -5.026 -23.036 1.00 85.38 172 ILE A N 1
ATOM 1375 C CA . ILE A 1 172 ? 19.027 -4.487 -22.820 1.00 85.38 172 ILE A CA 1
ATOM 1376 C C . ILE A 1 172 ? 18.125 -5.524 -22.133 1.00 85.38 172 ILE A C 1
ATOM 1378 O O . ILE A 1 172 ? 17.305 -5.179 -21.279 1.00 85.38 172 ILE A O 1
ATOM 1382 N N . TYR A 1 173 ? 18.329 -6.811 -22.435 1.00 87.50 173 TYR A N 1
ATOM 1383 C CA . TYR A 1 173 ? 17.635 -7.924 -21.790 1.00 87.50 173 TYR A CA 1
ATOM 1384 C C . TYR A 1 173 ? 17.908 -7.971 -20.279 1.00 87.50 173 TYR A C 1
ATOM 1386 O O . TYR A 1 173 ? 16.976 -8.130 -19.488 1.00 87.50 173 TYR A O 1
ATOM 1394 N N . GLU A 1 174 ? 19.164 -7.792 -19.859 1.00 88.06 174 GLU A N 1
ATOM 1395 C CA . GLU A 1 174 ? 19.555 -7.798 -18.444 1.00 88.06 174 GLU A CA 1
ATOM 1396 C C . GLU A 1 174 ? 18.941 -6.617 -17.686 1.00 88.06 174 GLU A C 1
ATOM 1398 O O . GLU A 1 174 ? 18.454 -6.778 -16.560 1.00 88.06 174 GLU A O 1
ATOM 1403 N N . CYS A 1 175 ? 18.914 -5.448 -18.325 1.00 88.38 175 CYS A N 1
ATOM 1404 C CA . CYS A 1 175 ? 18.297 -4.241 -17.791 1.00 88.38 175 CYS A CA 1
ATOM 1405 C C . CYS A 1 175 ? 16.801 -4.452 -17.534 1.00 88.38 175 CYS A C 1
ATOM 1407 O O . CYS A 1 175 ? 16.332 -4.259 -16.412 1.00 88.38 175 CYS A O 1
ATOM 1409 N N . VAL A 1 176 ? 16.057 -4.935 -18.533 1.00 90.69 176 VAL A N 1
ATOM 1410 C CA . VAL A 1 176 ? 14.613 -5.194 -18.405 1.00 90.69 176 VAL A CA 1
ATOM 1411 C C . VAL A 1 176 ? 14.327 -6.233 -17.322 1.00 90.69 176 VAL A C 1
ATOM 1413 O O . VAL A 1 176 ? 13.474 -6.011 -16.462 1.00 90.69 176 VAL A O 1
ATOM 1416 N N . LEU A 1 177 ? 15.065 -7.346 -17.311 1.00 89.31 177 LEU A N 1
ATOM 1417 C CA . LEU A 1 177 ? 14.891 -8.385 -16.296 1.00 89.31 177 LEU A CA 1
ATOM 1418 C C . LEU A 1 177 ? 15.220 -7.873 -14.890 1.00 89.31 177 LEU A C 1
ATOM 1420 O O . LEU A 1 177 ? 14.538 -8.231 -13.933 1.00 89.31 177 LEU A O 1
ATOM 1424 N N . SER A 1 178 ? 16.221 -7.006 -14.745 1.00 89.62 178 SER A N 1
ATOM 1425 C CA . SER A 1 178 ? 16.561 -6.410 -13.453 1.00 89.62 178 SER A CA 1
ATOM 1426 C C . SER A 1 178 ? 15.475 -5.444 -12.963 1.00 89.62 178 SER A C 1
ATOM 1428 O O . SER A 1 178 ? 15.128 -5.483 -11.783 1.00 89.62 178 SER A O 1
ATOM 1430 N N . VAL A 1 179 ? 14.849 -4.660 -13.847 1.00 91.94 179 VAL A N 1
ATOM 1431 C CA . VAL A 1 179 ? 13.700 -3.813 -13.472 1.00 91.94 179 VAL A CA 1
ATOM 1432 C C . VAL A 1 179 ? 12.508 -4.664 -13.011 1.00 91.94 179 VAL A C 1
ATOM 1434 O O . VAL A 1 179 ? 11.936 -4.394 -11.953 1.00 91.94 179 VAL A O 1
ATOM 1437 N N . ILE A 1 180 ? 12.172 -5.727 -13.753 1.00 90.56 180 ILE A N 1
ATOM 1438 C CA . ILE A 1 180 ? 11.024 -6.602 -13.455 1.00 90.56 180 ILE A CA 1
ATOM 1439 C C . ILE A 1 180 ? 11.261 -7.419 -12.172 1.00 90.56 180 ILE A C 1
ATOM 1441 O O . ILE A 1 180 ? 10.403 -7.457 -11.288 1.00 90.56 180 ILE A O 1
ATOM 1445 N N . PHE A 1 181 ? 12.423 -8.069 -12.048 1.00 88.19 181 PHE A N 1
ATOM 1446 C CA . PHE A 1 181 ? 12.685 -9.045 -10.984 1.00 88.19 181 PHE A CA 1
ATOM 1447 C C . PHE A 1 181 ? 13.461 -8.474 -9.792 1.00 88.19 181 PHE A C 1
ATOM 1449 O O . PHE A 1 181 ? 13.084 -8.736 -8.648 1.00 88.19 181 PHE A O 1
ATOM 1456 N N . LYS A 1 182 ? 14.528 -7.693 -10.022 1.00 88.56 182 LYS A N 1
ATOM 1457 C CA . LYS A 1 182 ? 15.354 -7.125 -8.934 1.00 88.56 182 LYS A CA 1
ATOM 1458 C C . LYS A 1 182 ? 14.742 -5.854 -8.337 1.00 88.56 182 LYS A C 1
ATOM 1460 O O . LYS A 1 182 ? 14.960 -5.588 -7.159 1.00 88.56 182 LYS A O 1
ATOM 1465 N N . ARG A 1 183 ? 13.940 -5.108 -9.111 1.00 87.75 183 ARG A N 1
ATOM 1466 C CA . ARG A 1 183 ? 13.175 -3.916 -8.681 1.00 87.75 183 ARG A CA 1
ATOM 1467 C C . ARG A 1 183 ? 14.023 -2.815 -8.026 1.00 87.75 183 ARG A C 1
ATOM 1469 O O . ARG A 1 183 ? 13.523 -2.058 -7.204 1.00 87.75 183 ARG A O 1
ATOM 1476 N N . ASN A 1 184 ? 15.305 -2.739 -8.366 1.00 87.56 184 ASN A N 1
ATOM 1477 C CA . ASN A 1 184 ? 16.268 -1.784 -7.804 1.00 87.56 184 ASN A CA 1
ATOM 1478 C C . ASN A 1 184 ? 16.641 -0.659 -8.783 1.00 87.56 184 ASN A C 1
ATOM 1480 O O . ASN A 1 184 ? 17.502 0.171 -8.494 1.00 87.56 184 ASN A O 1
ATOM 1484 N N . MET A 1 185 ? 16.027 -0.662 -9.960 1.00 90.06 185 MET A N 1
ATOM 1485 C CA . MET A 1 185 ? 16.363 0.220 -11.063 1.00 90.06 185 MET A CA 1
ATOM 1486 C C . MET A 1 185 ? 15.148 0.454 -11.955 1.00 90.06 185 MET A C 1
ATOM 1488 O O . MET A 1 185 ? 14.165 -0.285 -11.887 1.00 90.06 185 MET A O 1
ATOM 1492 N N . PHE A 1 186 ? 15.246 1.472 -12.798 1.00 91.50 186 PHE A N 1
ATOM 1493 C CA . PHE A 1 186 ? 14.327 1.772 -13.890 1.00 91.50 186 PHE A CA 1
ATOM 1494 C C . PHE A 1 186 ? 15.137 1.953 -15.177 1.00 91.50 186 PHE A C 1
ATOM 1496 O O . PHE A 1 186 ? 16.338 2.205 -15.123 1.00 91.50 186 PHE A O 1
ATOM 1503 N N . SER A 1 187 ? 14.513 1.806 -16.340 1.00 89.88 187 SER A N 1
ATOM 1504 C CA . SER A 1 187 ? 15.199 1.968 -17.629 1.00 89.88 187 SER A CA 1
ATOM 1505 C C . SER A 1 187 ? 14.262 2.594 -18.656 1.00 89.88 187 SER A C 1
ATOM 1507 O O . SER A 1 187 ? 13.048 2.588 -18.466 1.00 89.88 187 SER A O 1
ATOM 1509 N N . ILE A 1 188 ? 14.806 3.154 -19.732 1.00 86.19 188 ILE A N 1
ATOM 1510 C CA . ILE A 1 188 ? 14.024 3.706 -20.841 1.00 86.19 188 ILE A CA 1
ATOM 1511 C C . ILE A 1 188 ? 14.185 2.808 -22.060 1.00 86.19 188 ILE A C 1
ATOM 1513 O O . ILE A 1 188 ? 15.298 2.447 -22.432 1.00 86.19 188 ILE A O 1
ATOM 1517 N N . LEU A 1 189 ? 13.064 2.417 -22.659 1.00 86.81 189 LEU A N 1
ATOM 1518 C CA . LEU A 1 189 ? 13.064 1.586 -23.853 1.00 86.81 189 LEU A CA 1
ATOM 1519 C C . LEU A 1 189 ? 11.719 1.648 -24.583 1.00 86.81 189 LEU A C 1
ATOM 1521 O O . LEU A 1 189 ? 10.753 2.242 -24.105 1.00 86.81 189 LEU A O 1
ATOM 1525 N N . LEU A 1 190 ? 11.668 1.025 -25.756 1.00 87.19 190 LEU A N 1
ATOM 1526 C CA . LEU A 1 190 ? 10.457 0.872 -26.562 1.00 87.19 190 LEU A CA 1
ATOM 1527 C C . LEU A 1 190 ? 9.376 0.099 -25.795 1.00 87.19 190 LEU A C 1
ATOM 1529 O O . LEU A 1 190 ? 9.661 -0.927 -25.172 1.00 87.19 190 LEU A O 1
ATOM 1533 N N . SER A 1 191 ? 8.136 0.585 -25.837 1.00 87.25 191 SER A N 1
ATOM 1534 C CA . SER A 1 191 ? 7.038 0.072 -25.012 1.00 87.25 191 SER A CA 1
ATOM 1535 C C . SER A 1 191 ? 6.659 -1.384 -25.322 1.00 87.25 191 SER A C 1
ATOM 1537 O O . SER A 1 191 ? 6.199 -2.107 -24.430 1.00 87.25 191 SER A O 1
ATOM 1539 N N . TYR A 1 192 ? 6.914 -1.859 -26.549 1.00 87.38 192 TYR A N 1
ATOM 1540 C CA . TYR A 1 192 ? 6.648 -3.254 -26.921 1.00 87.38 192 TYR A CA 1
ATOM 1541 C C . TYR A 1 192 ? 7.607 -4.248 -26.242 1.00 87.38 192 TYR A C 1
ATOM 1543 O O . TYR A 1 192 ? 7.228 -5.383 -25.932 1.00 87.38 192 TYR A O 1
ATOM 1551 N N . PHE A 1 193 ? 8.858 -3.846 -26.013 1.00 88.62 193 PHE A N 1
ATOM 1552 C CA . PHE A 1 193 ? 9.952 -4.762 -25.692 1.00 88.62 193 PHE A CA 1
ATOM 1553 C C . PHE A 1 193 ? 9.865 -5.396 -24.286 1.00 88.62 193 PHE A C 1
ATOM 1555 O O . PHE A 1 193 ? 10.014 -6.620 -24.193 1.00 88.62 193 PHE A O 1
ATOM 1562 N N . PRO A 1 194 ? 9.527 -4.669 -23.196 1.00 90.56 194 PRO A N 1
ATOM 1563 C CA . PRO A 1 194 ? 9.310 -5.295 -21.892 1.00 90.56 194 PRO A CA 1
ATOM 1564 C C . PRO A 1 194 ? 8.138 -6.280 -21.912 1.00 90.56 194 PRO A C 1
ATOM 1566 O O . PRO A 1 194 ? 8.194 -7.324 -21.266 1.00 90.56 194 PRO A O 1
ATOM 1569 N N . SER A 1 195 ? 7.090 -5.972 -22.683 1.00 90.25 195 SER A N 1
ATOM 1570 C CA . SER A 1 195 ? 5.903 -6.824 -22.812 1.00 90.25 195 SER A CA 1
ATOM 1571 C C . SER A 1 195 ? 6.219 -8.127 -23.548 1.00 90.25 195 SER A C 1
ATOM 1573 O O . SER A 1 195 ? 5.782 -9.200 -23.130 1.00 90.25 195 SER A O 1
ATOM 1575 N N . TYR A 1 196 ? 7.021 -8.054 -24.612 1.00 89.88 196 TYR A N 1
ATOM 1576 C CA . TYR A 1 196 ? 7.557 -9.229 -25.299 1.00 89.88 196 TYR A CA 1
ATOM 1577 C C . TYR A 1 196 ? 8.408 -10.094 -24.356 1.00 89.88 196 TYR A C 1
ATOM 1579 O O . TYR A 1 196 ? 8.219 -11.312 -24.282 1.00 89.88 196 TYR A O 1
ATOM 1587 N N . LEU A 1 197 ? 9.297 -9.467 -23.581 1.00 91.00 197 LEU A N 1
ATOM 1588 C CA . LEU A 1 197 ? 10.173 -10.174 -22.651 1.00 91.00 197 LEU A CA 1
ATOM 1589 C C . LEU A 1 197 ? 9.430 -10.844 -21.500 1.00 91.00 197 LEU A C 1
ATOM 1591 O O . LEU A 1 197 ? 9.710 -12.000 -21.189 1.00 91.00 197 LEU A O 1
ATOM 1595 N N . ALA A 1 198 ? 8.455 -10.158 -20.906 1.00 90.12 198 ALA A N 1
ATOM 1596 C CA . ALA A 1 198 ? 7.626 -10.715 -19.846 1.00 90.12 198 ALA A CA 1
ATOM 1597 C C . ALA A 1 198 ? 6.861 -11.964 -20.319 1.00 90.12 198 ALA A C 1
ATOM 1599 O O . ALA A 1 198 ? 6.850 -12.976 -19.617 1.00 90.12 198 ALA A O 1
ATOM 1600 N N . ARG A 1 199 ? 6.309 -11.952 -21.545 1.00 89.88 199 ARG A N 1
ATOM 1601 C CA . ARG A 1 199 ? 5.680 -13.150 -22.138 1.00 89.88 199 ARG A CA 1
ATOM 1602 C C . ARG A 1 199 ? 6.678 -14.285 -22.325 1.00 89.88 199 ARG A C 1
ATOM 1604 O O . ARG A 1 199 ? 6.376 -15.426 -21.988 1.00 89.88 199 ARG A O 1
ATOM 1611 N N . ARG A 1 200 ? 7.873 -13.981 -22.842 1.00 89.88 200 ARG A N 1
ATOM 1612 C CA . ARG A 1 200 ? 8.932 -14.979 -23.045 1.00 89.88 200 ARG A CA 1
ATOM 1613 C C . ARG A 1 200 ? 9.410 -15.596 -21.726 1.00 89.88 200 ARG A C 1
ATOM 1615 O O . ARG A 1 200 ? 9.763 -16.769 -21.707 1.00 89.88 200 ARG A O 1
ATOM 1622 N N . ALA A 1 201 ? 9.381 -14.833 -20.635 1.00 86.81 201 ALA A N 1
ATOM 1623 C CA . ALA A 1 201 ? 9.697 -15.298 -19.286 1.00 86.81 201 ALA A CA 1
ATOM 1624 C C . ALA A 1 201 ? 8.565 -16.112 -18.619 1.00 86.81 201 ALA A C 1
ATOM 1626 O O . ALA A 1 201 ? 8.724 -16.544 -17.480 1.00 86.81 201 ALA A O 1
ATOM 1627 N N . GLY A 1 202 ? 7.434 -16.335 -19.302 1.00 87.19 202 GLY A N 1
ATOM 1628 C CA . GLY A 1 202 ? 6.315 -17.135 -18.793 1.00 87.19 202 GLY A CA 1
ATOM 1629 C C . GLY A 1 202 ? 5.321 -16.368 -17.915 1.00 87.19 202 GLY A C 1
ATOM 1630 O O . GLY A 1 202 ? 4.518 -16.990 -17.223 1.00 87.19 202 GLY A O 1
ATOM 1631 N N . ILE A 1 203 ? 5.347 -15.032 -17.927 1.00 88.44 203 ILE A N 1
ATOM 1632 C CA . ILE A 1 203 ? 4.407 -14.208 -17.159 1.00 88.44 203 ILE A CA 1
ATOM 1633 C C . ILE A 1 203 ? 3.082 -14.110 -17.923 1.00 88.44 203 ILE A C 1
ATOM 1635 O O . ILE A 1 203 ? 3.026 -13.554 -19.021 1.00 88.44 203 ILE A O 1
ATOM 1639 N N . SER A 1 204 ? 2.008 -14.639 -17.332 1.00 81.75 204 SER A N 1
ATOM 1640 C CA . SER A 1 204 ? 0.667 -14.633 -17.927 1.00 81.75 204 SER A CA 1
ATOM 1641 C C . SER A 1 204 ? -0.032 -13.276 -17.816 1.00 81.75 204 SER A C 1
ATOM 1643 O O . SER A 1 204 ? -0.681 -12.849 -18.770 1.00 81.75 204 SER A O 1
ATOM 1645 N N . ASP A 1 205 ? 0.114 -12.581 -16.681 1.00 86.25 205 ASP A N 1
ATOM 1646 C CA . ASP A 1 205 ? -0.475 -11.255 -16.463 1.00 86.25 205 ASP A CA 1
ATOM 1647 C C . ASP A 1 205 ? 0.567 -10.138 -16.598 1.00 86.25 205 ASP A C 1
ATOM 1649 O O . ASP A 1 205 ? 1.292 -9.794 -15.663 1.00 86.25 205 ASP A O 1
ATOM 1653 N N . LEU A 1 206 ? 0.606 -9.533 -17.782 1.00 85.44 206 LEU A N 1
ATOM 1654 C CA . LEU A 1 206 ? 1.530 -8.449 -18.113 1.00 85.44 206 LEU A CA 1
ATOM 1655 C C . LEU A 1 206 ? 1.350 -7.209 -17.241 1.00 85.44 206 LEU A C 1
ATOM 1657 O O . LEU A 1 206 ? 2.333 -6.523 -16.974 1.00 85.44 206 LEU A O 1
ATOM 1661 N N . LYS A 1 207 ? 0.130 -6.932 -16.768 1.00 83.56 207 LYS A N 1
ATOM 1662 C CA . LYS A 1 207 ? -0.145 -5.732 -15.964 1.00 83.56 207 LYS A CA 1
ATOM 1663 C C . LYS A 1 207 ? 0.540 -5.785 -14.600 1.00 83.56 207 LYS A C 1
ATOM 1665 O O . LYS A 1 207 ? 0.766 -4.744 -13.995 1.00 83.56 207 LYS A O 1
ATOM 1670 N N . THR A 1 208 ? 0.874 -6.986 -14.129 1.00 82.12 208 THR A N 1
ATOM 1671 C CA . THR A 1 208 ? 1.559 -7.190 -12.844 1.00 82.12 208 THR A CA 1
ATOM 1672 C C . THR A 1 208 ? 3.078 -7.078 -12.942 1.00 82.12 208 THR A C 1
ATOM 1674 O O . THR A 1 208 ? 3.734 -6.839 -11.930 1.00 82.12 208 THR A O 1
ATOM 1677 N N . ALA A 1 209 ? 3.641 -7.238 -14.142 1.00 85.06 209 ALA A N 1
ATOM 1678 C CA . ALA A 1 209 ? 5.087 -7.311 -14.348 1.00 85.06 209 ALA A CA 1
ATOM 1679 C C . ALA A 1 209 ? 5.663 -6.147 -15.156 1.00 85.06 209 ALA A C 1
ATOM 1681 O O . ALA A 1 209 ? 6.837 -5.825 -14.995 1.00 85.06 209 ALA A O 1
ATOM 1682 N N . VAL A 1 210 ? 4.862 -5.519 -16.020 1.00 90.19 210 VAL A N 1
ATOM 1683 C CA . VAL A 1 210 ? 5.297 -4.428 -16.893 1.00 90.19 210 VAL A CA 1
ATOM 1684 C C . VAL A 1 210 ? 4.537 -3.160 -16.532 1.00 90.19 210 VAL A C 1
ATOM 1686 O O . VAL A 1 210 ? 3.366 -3.003 -16.876 1.00 90.19 210 VAL A O 1
ATOM 1689 N N . CYS A 1 211 ? 5.229 -2.242 -15.861 1.00 91.00 211 CYS A N 1
ATOM 1690 C CA . CYS A 1 211 ? 4.702 -0.935 -15.498 1.00 91.00 211 CYS A CA 1
ATOM 1691 C C . CYS A 1 211 ? 5.495 0.145 -16.223 1.00 91.00 211 CYS A C 1
ATOM 1693 O O . CYS A 1 211 ? 6.709 0.271 -16.062 1.00 91.00 211 CYS A O 1
ATOM 1695 N N . LEU A 1 212 ? 4.789 0.893 -17.064 1.00 90.25 212 LEU A N 1
ATOM 1696 C CA . LEU A 1 212 ? 5.348 1.970 -17.866 1.00 90.25 212 LEU A CA 1
ATOM 1697 C C . LEU A 1 212 ? 4.809 3.295 -17.342 1.00 90.25 212 LEU A C 1
ATOM 1699 O O . LEU A 1 212 ? 3.606 3.401 -17.096 1.00 90.25 212 LEU A O 1
ATOM 1703 N N . LEU A 1 213 ? 5.677 4.296 -17.208 1.00 87.62 213 LEU A N 1
ATOM 1704 C CA . LEU A 1 213 ? 5.222 5.661 -16.951 1.00 87.62 213 LEU A CA 1
ATOM 1705 C C . LEU A 1 213 ? 4.436 6.178 -18.162 1.00 87.62 213 LEU A C 1
ATOM 1707 O O . LEU A 1 213 ? 4.742 5.855 -19.314 1.00 87.62 213 LEU A O 1
ATOM 1711 N N . GLU A 1 214 ? 3.405 6.978 -17.898 1.00 78.12 214 GLU A N 1
ATOM 1712 C CA . GLU A 1 214 ? 2.536 7.525 -18.944 1.00 78.12 214 GLU A CA 1
ATOM 1713 C C . GLU A 1 214 ? 3.258 8.579 -19.797 1.00 78.12 214 GLU A C 1
ATOM 1715 O O . GLU A 1 214 ? 2.991 8.706 -20.991 1.00 78.12 214 GLU A O 1
ATOM 1720 N N . GLN A 1 215 ? 4.246 9.259 -19.209 1.00 70.62 215 GLN A N 1
ATOM 1721 C CA . GLN A 1 215 ? 5.123 10.198 -19.901 1.00 70.62 215 GLN A CA 1
ATOM 1722 C C . GLN A 1 215 ? 5.985 9.466 -20.946 1.00 70.62 215 GLN A C 1
ATOM 1724 O O . GLN A 1 215 ? 6.913 8.725 -20.615 1.00 70.62 215 GLN A O 1
ATOM 1729 N N . SER A 1 216 ? 5.671 9.675 -22.228 1.00 61.09 216 SER A N 1
ATOM 1730 C CA . SER A 1 216 ? 6.483 9.218 -23.360 1.00 61.09 216 SER A CA 1
ATOM 1731 C C . SER A 1 216 ? 7.507 10.281 -23.748 1.00 61.09 216 SER A C 1
ATOM 1733 O O . SER A 1 216 ? 7.132 11.433 -23.959 1.00 61.09 216 SER A O 1
ATOM 1735 N N . MET A 1 217 ? 8.771 9.889 -23.906 1.00 64.38 217 MET A N 1
ATOM 1736 C CA . MET A 1 217 ? 9.850 10.825 -24.259 1.00 64.38 217 MET A CA 1
ATOM 1737 C C . MET A 1 217 ? 9.919 11.064 -25.771 1.00 64.38 217 MET A C 1
ATOM 1739 O O . MET A 1 217 ? 10.037 12.198 -26.219 1.00 64.38 217 MET A O 1
ATOM 1743 N N . VAL A 1 218 ? 9.837 9.993 -26.568 1.00 66.44 218 VAL A N 1
ATOM 1744 C CA . VAL A 1 218 ? 10.016 10.039 -28.029 1.00 66.44 218 VAL A CA 1
ATOM 1745 C C . VAL A 1 218 ? 9.112 9.001 -28.690 1.00 66.44 218 VAL A C 1
ATOM 1747 O O . VAL A 1 218 ? 9.017 7.870 -28.214 1.00 66.44 218 VAL A O 1
ATOM 1750 N N . THR A 1 219 ? 8.466 9.368 -29.799 1.00 66.25 219 THR A N 1
ATOM 1751 C CA . THR A 1 219 ? 7.765 8.415 -30.679 1.00 66.25 219 THR A CA 1
ATOM 1752 C C . THR A 1 219 ? 8.708 8.011 -31.806 1.00 66.25 219 THR A C 1
ATOM 1754 O O . THR A 1 219 ? 9.254 8.874 -32.489 1.00 66.25 219 THR A O 1
ATOM 1757 N N . VAL A 1 220 ? 8.920 6.710 -31.983 1.00 66.06 220 VAL A N 1
ATOM 1758 C CA . VAL A 1 220 ? 9.847 6.131 -32.956 1.00 66.06 220 VAL A CA 1
ATOM 1759 C C . VAL A 1 220 ? 9.056 5.412 -34.045 1.00 66.06 220 VAL A C 1
ATOM 1761 O O . VAL A 1 220 ? 8.141 4.631 -33.774 1.00 66.06 220 VAL A O 1
ATOM 1764 N N . LEU A 1 221 ? 9.432 5.681 -35.292 1.00 61.81 221 LEU A N 1
ATOM 1765 C CA . LEU A 1 221 ? 8.923 4.995 -36.472 1.00 61.81 221 LEU A CA 1
ATOM 1766 C C . LEU A 1 221 ? 9.836 3.810 -36.777 1.00 61.81 221 LEU A C 1
ATOM 1768 O O . LEU A 1 221 ? 11.019 4.002 -37.053 1.00 61.81 221 LEU A O 1
ATOM 1772 N N . ILE A 1 222 ? 9.296 2.595 -36.713 1.00 63.00 222 ILE A N 1
ATOM 1773 C CA . ILE A 1 222 ? 10.028 1.376 -37.059 1.00 63.00 222 ILE A CA 1
ATOM 1774 C C . ILE A 1 222 ? 9.675 1.037 -38.514 1.00 63.00 222 ILE A C 1
ATOM 1776 O O . ILE A 1 222 ? 8.517 0.723 -38.818 1.00 63.00 222 ILE A O 1
ATOM 1780 N N . GLY A 1 223 ? 10.661 1.196 -39.401 1.00 50.94 223 GLY A N 1
ATOM 1781 C CA . GLY A 1 223 ? 10.589 0.894 -40.837 1.00 50.94 223 GLY A CA 1
ATOM 1782 C C . GLY A 1 223 ? 11.149 -0.474 -41.196 1.00 50.94 223 GLY A C 1
ATOM 1783 O O . GLY A 1 223 ? 11.846 -1.072 -40.346 1.00 50.94 223 GLY A O 1
#